Protein AF-X0X8V8-F1 (afdb_monomer_lite)

Structure (mmCIF, N/CA/C/O backbone):
data_AF-X0X8V8-F1
#
_entry.id   AF-X0X8V8-F1
#
loop_
_atom_site.group_PDB
_atom_site.id
_atom_site.type_symbol
_atom_site.label_atom_id
_atom_site.label_alt_id
_atom_site.label_comp_id
_atom_site.label_asym_id
_atom_site.label_entity_id
_atom_site.label_seq_id
_atom_site.pdbx_PDB_ins_code
_atom_site.Cartn_x
_atom_site.Cartn_y
_atom_site.Cartn_z
_atom_site.occupancy
_atom_site.B_iso_or_equiv
_atom_site.auth_seq_id
_atom_site.auth_comp_id
_atom_site.auth_asym_id
_atom_site.auth_atom_id
_atom_site.pdbx_PDB_model_num
ATOM 1 N N . MET A 1 1 ? -26.141 -17.276 2.149 1.00 43.38 1 MET A N 1
ATOM 2 C CA . MET A 1 1 ? -26.061 -16.577 0.847 1.00 43.38 1 MET A CA 1
ATOM 3 C C . MET A 1 1 ? -24.600 -16.622 0.446 1.00 43.38 1 MET A C 1
ATOM 5 O O . MET A 1 1 ? -23.785 -16.625 1.355 1.00 43.38 1 MET A O 1
ATOM 9 N N . ALA A 1 2 ? -24.262 -16.784 -0.835 1.00 47.56 2 ALA A N 1
ATOM 10 C CA . ALA A 1 2 ? -22.858 -16.672 -1.233 1.00 47.56 2 ALA A CA 1
ATOM 11 C C . ALA A 1 2 ? -22.412 -15.237 -0.932 1.00 47.56 2 ALA A C 1
ATOM 13 O O . ALA A 1 2 ? -23.118 -14.308 -1.334 1.00 47.56 2 ALA A O 1
ATOM 14 N N . SER A 1 3 ? -21.325 -15.078 -0.181 1.00 50.84 3 SER A N 1
ATOM 15 C CA . SER A 1 3 ? -20.707 -13.784 0.085 1.00 50.84 3 SER A CA 1
ATOM 16 C C . SER A 1 3 ? -20.403 -13.123 -1.258 1.00 50.84 3 SER A C 1
ATOM 18 O O . SER A 1 3 ? -19.707 -13.674 -2.112 1.00 50.84 3 SER A O 1
ATOM 20 N N . THR A 1 4 ? -21.016 -11.969 -1.518 1.00 63.41 4 THR A N 1
ATOM 21 C CA . THR A 1 4 ? -20.693 -11.177 -2.705 1.00 63.41 4 THR A CA 1
ATOM 22 C C . THR A 1 4 ? -19.608 -10.200 -2.316 1.00 63.41 4 THR A C 1
ATOM 24 O O . THR A 1 4 ? -19.893 -9.146 -1.746 1.00 63.41 4 THR A O 1
ATOM 27 N N . TYR A 1 5 ? -18.366 -10.560 -2.621 1.00 66.81 5 TYR A N 1
ATOM 28 C CA . TYR A 1 5 ? -17.246 -9.656 -2.444 1.00 66.81 5 TYR A CA 1
ATOM 29 C C . TYR A 1 5 ? -17.473 -8.348 -3.213 1.00 66.81 5 TYR A C 1
ATOM 31 O O . TYR A 1 5 ? -17.997 -8.366 -4.334 1.00 66.81 5 TYR A O 1
ATOM 39 N N . PRO A 1 6 ? -17.096 -7.193 -2.641 1.00 68.62 6 PRO A N 1
ATOM 40 C CA . PRO A 1 6 ? -17.321 -5.914 -3.290 1.00 68.62 6 PRO A CA 1
ATOM 41 C C . PRO A 1 6 ? -16.525 -5.829 -4.591 1.00 68.62 6 PRO A C 1
ATOM 43 O O . PRO A 1 6 ? -15.295 -5.768 -4.576 1.00 68.62 6 PRO A O 1
ATOM 46 N N . SER A 1 7 ? -17.244 -5.789 -5.714 1.00 74.12 7 SER A N 1
ATOM 47 C CA . SER A 1 7 ? -16.674 -5.655 -7.056 1.00 74.12 7 SER A CA 1
ATOM 48 C C . SER A 1 7 ? -15.752 -4.437 -7.162 1.00 74.12 7 SER A C 1
ATOM 50 O O . SER A 1 7 ? -15.992 -3.401 -6.543 1.00 74.12 7 SER A O 1
ATOM 52 N N . THR A 1 8 ? -14.708 -4.533 -7.984 1.00 76.56 8 THR A N 1
ATOM 53 C CA . THR A 1 8 ? -13.899 -3.369 -8.370 1.00 76.56 8 THR A CA 1
ATOM 54 C C . THR A 1 8 ? -14.668 -2.394 -9.258 1.00 76.56 8 THR A C 1
ATOM 56 O O . THR A 1 8 ? -14.294 -1.231 -9.309 1.00 76.56 8 THR A O 1
ATOM 59 N N . ALA A 1 9 ? -15.770 -2.805 -9.899 1.00 76.94 9 ALA A N 1
ATOM 60 C CA . ALA A 1 9 ? -16.512 -1.984 -10.861 1.00 76.94 9 ALA A CA 1
ATOM 61 C C . ALA A 1 9 ? -17.077 -0.676 -10.278 1.00 76.94 9 ALA A C 1
ATOM 63 O O . ALA A 1 9 ? -17.355 0.259 -11.025 1.00 76.94 9 ALA A O 1
ATOM 64 N N . SER A 1 10 ? -17.257 -0.599 -8.956 1.00 72.81 10 SER A N 1
ATOM 65 C CA . SER A 1 10 ? -17.699 0.620 -8.270 1.00 72.81 10 SER A CA 1
ATOM 66 C C . SER A 1 10 ? -16.558 1.563 -7.877 1.00 72.81 10 SER A C 1
ATOM 68 O O . SER A 1 10 ? -16.833 2.642 -7.354 1.00 72.81 10 SER A O 1
ATOM 70 N N . LEU A 1 11 ? -15.297 1.160 -8.055 1.00 77.69 11 LEU A N 1
ATOM 71 C CA . LEU A 1 11 ? -14.142 1.996 -7.740 1.00 77.69 11 LEU A CA 1
ATOM 72 C C . LEU A 1 11 ? -13.893 3.012 -8.868 1.00 77.69 11 LEU A C 1
ATOM 74 O O . LEU A 1 11 ? -14.055 2.669 -10.046 1.00 77.69 11 LEU A O 1
ATOM 78 N N . PRO A 1 12 ? -13.479 4.249 -8.533 1.00 67.50 12 PRO A N 1
ATOM 79 C CA . PRO A 1 12 ? -12.890 5.155 -9.511 1.00 67.50 12 PRO A CA 1
ATOM 80 C C . PRO A 1 12 ? -11.742 4.451 -10.236 1.00 67.50 12 PRO A C 1
ATOM 82 O O . PRO A 1 12 ? -10.984 3.723 -9.603 1.00 67.50 12 PRO A O 1
ATOM 85 N N . GLU A 1 13 ? -11.654 4.636 -11.554 1.00 79.06 13 GLU A N 1
ATOM 86 C CA . GLU A 1 13 ? -10.607 4.021 -12.382 1.00 79.06 13 GLU A CA 1
ATOM 87 C C . GLU A 1 13 ? -10.476 2.501 -12.192 1.00 79.06 13 GLU A C 1
ATOM 89 O O . GLU A 1 13 ? -9.384 1.948 -12.187 1.00 79.06 13 GLU A O 1
ATOM 94 N N . SER A 1 14 ? -11.603 1.795 -12.063 1.00 80.25 14 SER A N 1
ATOM 95 C CA . SER A 1 14 ? -11.628 0.336 -11.873 1.00 80.25 14 SER A CA 1
ATOM 96 C C . SER A 1 14 ? -10.815 -0.468 -12.900 1.00 80.25 14 SER A C 1
ATOM 98 O O . SER A 1 14 ? -10.361 -1.561 -12.577 1.00 80.25 14 SER A O 1
ATOM 100 N N . GLY A 1 15 ? -10.608 0.070 -14.109 1.00 84.00 15 GLY A N 1
ATOM 101 C CA . GLY A 1 15 ? -9.754 -0.525 -15.146 1.00 84.00 15 GLY A CA 1
ATOM 102 C C . GLY A 1 15 ? -8.245 -0.325 -14.947 1.00 84.00 15 GLY A C 1
ATOM 103 O O . GLY A 1 15 ? -7.473 -0.989 -15.627 1.00 84.00 15 GLY A O 1
ATOM 104 N N . SER A 1 16 ? -7.837 0.560 -14.036 1.00 87.69 16 SER A N 1
ATOM 105 C CA . SER A 1 16 ? -6.440 0.827 -13.664 1.00 87.69 16 SER A CA 1
ATOM 106 C C . SER A 1 16 ? -5.995 0.024 -12.435 1.00 87.69 16 SER A C 1
ATOM 108 O O . SER A 1 16 ? -4.839 0.109 -12.035 1.00 87.69 16 SER A O 1
ATOM 110 N N . VAL A 1 17 ? -6.898 -0.733 -11.797 1.00 91.69 17 VAL A N 1
ATOM 111 C CA . VAL A 1 17 ? -6.539 -1.590 -10.661 1.00 91.69 17 VAL A CA 1
ATOM 112 C C . VAL A 1 17 ? -5.721 -2.764 -11.184 1.00 91.69 17 VAL A C 1
ATOM 114 O O . VAL A 1 17 ? -6.242 -3.588 -11.927 1.00 91.69 17 VAL A O 1
ATOM 117 N N . THR A 1 18 ? -4.460 -2.846 -10.770 1.00 93.88 18 THR A N 1
ATOM 118 C CA . THR A 1 18 ? -3.557 -3.929 -11.179 1.00 93.88 18 THR A CA 1
ATOM 119 C C . THR A 1 18 ? -3.740 -5.193 -10.340 1.00 93.88 18 THR A C 1
ATOM 121 O O . THR A 1 18 ? -3.770 -6.296 -10.873 1.00 93.88 18 THR A O 1
ATOM 124 N N . SER A 1 19 ? -3.905 -5.054 -9.024 1.00 94.69 19 SER A N 1
ATOM 125 C CA . SER A 1 19 ? -4.073 -6.181 -8.099 1.00 94.69 19 SER A CA 1
ATOM 126 C C . SER A 1 19 ? -4.932 -5.777 -6.907 1.00 94.69 19 SER A C 1
ATOM 128 O O . SER A 1 19 ? -4.919 -4.616 -6.483 1.00 94.69 19 SER A O 1
ATOM 130 N N . ARG A 1 20 ? -5.710 -6.720 -6.367 1.00 93.38 20 ARG A N 1
ATOM 131 C CA . ARG A 1 20 ? -6.534 -6.496 -5.176 1.00 93.38 20 ARG A CA 1
ATOM 132 C C . ARG A 1 20 ? -6.719 -7.779 -4.378 1.00 93.38 20 ARG A C 1
ATOM 134 O O . ARG A 1 20 ? -7.405 -8.695 -4.816 1.00 93.38 20 ARG A O 1
ATOM 141 N N . TRP A 1 21 ? -6.232 -7.756 -3.145 1.00 94.12 21 TRP A N 1
ATOM 142 C CA . TRP A 1 21 ? -6.435 -8.820 -2.166 1.00 94.12 21 TRP A CA 1
ATOM 143 C C . TRP A 1 21 ? -7.493 -8.397 -1.157 1.00 94.12 21 TRP A C 1
ATOM 145 O O . TRP A 1 21 ? -7.425 -7.302 -0.596 1.00 94.12 21 TRP A O 1
ATOM 155 N N . LEU A 1 22 ? -8.494 -9.250 -0.950 1.00 91.69 22 LEU A N 1
ATOM 156 C CA . LEU A 1 22 ? -9.526 -9.015 0.064 1.00 91.69 22 LEU A CA 1
ATOM 157 C C . LEU A 1 22 ? -9.079 -9.467 1.454 1.00 91.69 22 LEU A C 1
ATOM 159 O O . LEU A 1 22 ? -9.593 -8.940 2.435 1.00 91.69 22 LEU A O 1
ATOM 163 N N . LEU A 1 23 ? -8.097 -10.377 1.508 1.00 93.81 23 LEU A N 1
ATOM 164 C CA . LEU A 1 23 ? -7.532 -10.947 2.733 1.00 93.81 23 LEU A CA 1
ATOM 165 C C . LEU A 1 23 ? -8.584 -11.667 3.594 1.00 93.81 23 LEU A C 1
ATOM 167 O O . LEU A 1 23 ? -8.522 -11.612 4.820 1.00 93.81 23 LEU A O 1
ATOM 171 N N . ASP A 1 24 ? -9.543 -12.329 2.943 1.00 91.12 24 ASP A N 1
ATOM 172 C CA . ASP A 1 24 ? -10.687 -12.977 3.598 1.00 91.12 24 ASP A CA 1
ATOM 173 C C . ASP A 1 24 ? -10.431 -14.474 3.884 1.00 91.12 24 ASP A C 1
ATOM 175 O O . ASP A 1 24 ? -11.180 -15.140 4.600 1.00 91.12 24 ASP A O 1
ATOM 179 N N . GLU A 1 25 ? -9.349 -15.030 3.339 1.00 92.12 25 GLU A N 1
ATOM 180 C CA . GLU A 1 25 ? -8.938 -16.408 3.573 1.00 92.12 25 GLU A CA 1
ATOM 181 C C . GLU A 1 25 ? -8.357 -16.592 4.982 1.00 92.12 25 GLU A C 1
ATOM 183 O O . GLU A 1 25 ? -7.567 -15.780 5.471 1.00 92.12 25 GLU A O 1
ATOM 188 N N . ALA A 1 26 ? -8.704 -17.718 5.616 1.00 92.56 26 ALA A N 1
ATOM 189 C CA . ALA A 1 26 ? -8.335 -18.005 7.004 1.00 92.56 26 ALA A CA 1
ATOM 190 C C . ALA A 1 26 ? -6.817 -18.139 7.249 1.00 92.56 26 ALA A C 1
ATOM 192 O O . ALA A 1 26 ? -6.345 -17.926 8.364 1.00 92.56 26 ALA A O 1
ATOM 193 N N . SER A 1 27 ? -6.070 -18.563 6.226 1.00 94.38 27 SER A N 1
ATOM 194 C CA . SER A 1 27 ? -4.617 -18.791 6.234 1.00 94.38 27 SER A CA 1
ATOM 195 C C . SER A 1 27 ? -4.146 -19.169 4.823 1.00 94.38 27 SER A C 1
ATOM 197 O O . SER A 1 27 ? -4.968 -19.587 4.004 1.00 94.38 27 SER A O 1
ATOM 199 N N . GLY A 1 28 ? -2.839 -19.172 4.567 1.00 94.75 28 GLY A N 1
ATOM 200 C CA . GLY A 1 28 ? -2.234 -19.685 3.341 1.00 94.75 28 GLY A CA 1
ATOM 201 C C . GLY A 1 28 ? -2.176 -18.662 2.207 1.00 94.75 28 GLY A C 1
ATOM 202 O O . GLY A 1 28 ? -1.773 -17.517 2.373 1.00 94.75 28 GLY A O 1
ATOM 203 N N . GLN A 1 29 ? -2.540 -19.074 0.996 1.00 95.69 29 GLN A N 1
ATOM 204 C CA . GLN A 1 29 ? -2.571 -18.141 -0.129 1.00 95.69 29 GLN A CA 1
ATOM 205 C C . GLN A 1 29 ? -3.699 -17.112 0.059 1.00 95.69 29 GLN A C 1
ATOM 207 O O . GLN A 1 29 ? -4.806 -17.496 0.431 1.00 95.69 29 GLN A O 1
ATOM 212 N N . ARG A 1 30 ? -3.436 -15.826 -0.214 1.00 96.06 30 ARG A N 1
ATOM 213 C CA . ARG A 1 30 ? -4.478 -14.789 -0.327 1.00 96.06 30 ARG A CA 1
ATOM 214 C C . ARG A 1 30 ? -4.724 -14.466 -1.788 1.00 96.06 30 ARG A C 1
ATOM 216 O O . ARG A 1 30 ? -3.780 -14.117 -2.508 1.00 96.06 30 ARG A O 1
ATOM 223 N N . ASP A 1 31 ? -5.971 -14.589 -2.228 1.00 94.31 31 ASP A N 1
ATOM 224 C CA . ASP A 1 31 ? -6.274 -14.487 -3.642 1.00 94.31 31 ASP A CA 1
ATOM 225 C C . ASP A 1 31 ? -6.316 -13.039 -4.124 1.00 94.31 31 ASP A C 1
ATOM 227 O O . ASP A 1 31 ? -6.895 -12.150 -3.493 1.00 94.31 31 ASP A O 1
ATOM 231 N N . ASP A 1 32 ? -5.681 -12.805 -5.274 1.00 94.94 32 ASP A N 1
ATOM 232 C CA . ASP A 1 32 ? -5.912 -11.594 -6.043 1.00 94.94 32 ASP A CA 1
ATOM 233 C C . ASP A 1 32 ? -7.201 -11.775 -6.851 1.00 94.94 32 ASP A C 1
ATOM 235 O O . ASP A 1 32 ? -7.321 -12.698 -7.656 1.00 94.94 32 ASP A O 1
ATOM 239 N N . ILE A 1 33 ? -8.176 -10.895 -6.635 1.00 91.62 33 ILE A N 1
ATOM 240 C CA . ILE A 1 33 ? -9.469 -10.943 -7.327 1.00 91.62 33 ILE A CA 1
ATOM 241 C C . ILE A 1 33 ? -9.474 -10.177 -8.660 1.00 91.62 33 ILE A C 1
ATOM 243 O O . ILE A 1 33 ? -10.522 -10.075 -9.303 1.00 91.62 33 ILE A O 1
ATOM 247 N N . VAL A 1 34 ? -8.338 -9.597 -9.055 1.00 91.69 34 VAL A N 1
ATOM 248 C CA . VAL A 1 34 ? -8.166 -8.813 -10.288 1.00 91.69 34 VAL A CA 1
ATOM 249 C C . VAL A 1 34 ? -7.192 -9.479 -11.255 1.00 91.69 34 VAL A C 1
ATOM 251 O O . VAL A 1 34 ? -7.502 -9.574 -12.443 1.00 91.69 34 VAL A O 1
ATOM 254 N N . SER A 1 35 ? -6.046 -9.948 -10.758 1.00 93.31 35 SER A N 1
ATOM 255 C CA . SER A 1 35 ? -4.985 -10.560 -11.570 1.00 93.31 35 SER A CA 1
ATOM 256 C C . SER A 1 35 ? -4.638 -11.981 -11.092 1.00 93.31 35 SER A C 1
ATOM 258 O O . SER A 1 35 ? -5.483 -12.681 -10.540 1.00 93.31 35 SER A O 1
ATOM 260 N N . THR A 1 36 ? -3.402 -12.432 -11.331 1.00 95.62 36 THR A N 1
ATOM 261 C CA . THR A 1 36 ? -2.846 -13.696 -10.818 1.00 95.62 36 THR A CA 1
ATOM 262 C C . THR A 1 36 ? -1.773 -13.493 -9.745 1.00 95.62 36 THR A C 1
ATOM 264 O O . THR A 1 36 ? -1.072 -14.441 -9.389 1.00 95.62 36 THR A O 1
ATOM 267 N N . ASN A 1 37 ? -1.621 -12.273 -9.227 1.00 96.75 37 ASN A N 1
ATOM 268 C CA . ASN A 1 37 ? -0.626 -11.903 -8.220 1.00 96.75 37 ASN A CA 1
ATOM 269 C C . ASN A 1 37 ? -1.020 -12.387 -6.812 1.00 96.75 37 ASN A C 1
ATOM 271 O O . ASN A 1 37 ? -1.034 -11.616 -5.860 1.00 96.75 37 ASN A O 1
ATOM 275 N N . HIS A 1 38 ? -1.373 -13.664 -6.650 1.00 97.12 38 HIS A N 1
ATOM 276 C CA . HIS A 1 38 ? -1.734 -14.225 -5.345 1.00 97.12 38 HIS A CA 1
ATOM 277 C C . HIS A 1 38 ? -0.594 -14.048 -4.329 1.00 97.12 38 HIS A C 1
ATOM 279 O O . HIS A 1 38 ? 0.580 -14.255 -4.652 1.00 97.12 38 HIS A O 1
ATOM 285 N N . LEU A 1 39 ? -0.939 -13.696 -3.088 1.00 97.62 39 LEU A N 1
ATOM 286 C CA . LEU A 1 39 ? 0.041 -13.589 -2.010 1.00 97.62 39 LEU A CA 1
ATOM 287 C C . LEU A 1 39 ? 0.250 -14.954 -1.359 1.00 97.62 39 LEU A C 1
ATOM 289 O O . LEU A 1 39 ? -0.708 -15.659 -1.056 1.00 97.62 39 LEU A O 1
ATOM 293 N N . SER A 1 40 ? 1.502 -15.298 -1.092 1.00 95.81 40 SER A N 1
ATOM 294 C CA . SER A 1 40 ? 1.905 -16.434 -0.264 1.00 95.81 40 SER A CA 1
ATOM 295 C C . SER A 1 40 ? 2.298 -15.978 1.140 1.00 95.81 40 SER A C 1
ATOM 297 O O . SER A 1 40 ? 2.928 -14.925 1.285 1.00 95.81 40 SER A O 1
ATOM 299 N N . ASP A 1 41 ? 1.993 -16.802 2.141 1.00 93.62 41 ASP A N 1
ATOM 300 C CA . ASP A 1 41 ? 2.435 -16.600 3.521 1.00 93.62 41 ASP A CA 1
ATOM 301 C C . ASP A 1 41 ? 3.958 -16.755 3.663 1.00 93.62 41 ASP A C 1
ATOM 303 O O . ASP A 1 41 ? 4.567 -17.721 3.189 1.00 93.62 41 ASP A O 1
ATOM 307 N N . GLY A 1 42 ? 4.563 -15.806 4.369 1.00 84.00 42 GLY A N 1
ATOM 308 C CA . GLY A 1 42 ? 5.791 -15.997 5.123 1.00 84.00 42 GLY A CA 1
ATOM 309 C C . GLY A 1 42 ? 5.429 -16.296 6.574 1.00 84.00 42 GLY A C 1
ATOM 310 O O . GLY A 1 42 ? 4.851 -15.442 7.241 1.00 84.00 42 GLY A O 1
ATOM 311 N N . GLU A 1 43 ? 5.771 -17.494 7.048 1.00 85.69 43 GLU A N 1
ATOM 312 C CA . GLU A 1 43 ? 5.397 -18.035 8.366 1.00 85.69 43 GLU A CA 1
ATOM 313 C C . GLU A 1 43 ? 3.909 -18.444 8.481 1.00 85.69 43 GLU A C 1
ATOM 315 O O . GLU A 1 43 ? 3.461 -19.290 7.703 1.00 85.69 43 GLU A O 1
ATOM 320 N N . THR A 1 44 ? 3.156 -17.925 9.465 1.00 90.00 44 THR A N 1
ATOM 321 C CA . THR A 1 44 ? 1.793 -18.375 9.829 1.00 90.00 44 THR A CA 1
ATOM 322 C C . THR A 1 44 ? 0.772 -17.237 9.912 1.00 90.00 44 THR A C 1
ATOM 324 O O . THR A 1 44 ? 0.096 -17.087 10.925 1.00 90.00 44 THR A O 1
ATOM 327 N N . VAL A 1 45 ? 0.612 -16.456 8.840 1.00 95.50 45 VAL A N 1
ATOM 328 C CA . VAL A 1 45 ? -0.409 -15.391 8.787 1.00 95.50 45 VAL A CA 1
ATOM 329 C C . VAL A 1 45 ? -1.808 -16.016 8.856 1.00 95.50 45 VAL A C 1
ATOM 331 O O . VAL A 1 45 ? -2.302 -16.607 7.888 1.00 95.50 45 VAL A O 1
ATOM 334 N N . MET A 1 46 ? -2.473 -15.869 9.998 1.00 95.00 46 MET A N 1
ATOM 335 C CA . MET A 1 46 ? -3.856 -16.310 10.196 1.00 95.00 46 MET A CA 1
ATOM 336 C C . MET A 1 46 ? -4.842 -15.194 9.824 1.00 95.00 46 MET A C 1
ATOM 338 O O . MET A 1 46 ? -4.454 -14.110 9.389 1.00 95.00 46 MET A O 1
ATOM 342 N N . SER A 1 47 ? -6.137 -15.455 9.963 1.00 94.31 47 SER A N 1
ATOM 343 C CA . SER A 1 47 ? -7.175 -14.428 9.914 1.00 94.31 47 SER A CA 1
ATOM 344 C C . SER A 1 47 ? -7.664 -14.041 11.306 1.00 94.31 47 SER A C 1
ATOM 346 O O . SER A 1 47 ? -7.767 -14.900 12.183 1.00 94.31 47 SER A O 1
ATOM 348 N N . ASP A 1 48 ? -8.106 -12.798 11.453 1.00 94.31 48 ASP A N 1
ATOM 349 C CA . ASP A 1 48 ? -9.010 -12.364 12.523 1.00 94.31 48 ASP A CA 1
ATOM 350 C C . ASP A 1 48 ? -10.204 -11.606 11.914 1.00 94.31 48 ASP A C 1
ATOM 352 O O . ASP A 1 48 ? -10.305 -11.461 10.696 1.00 94.31 48 ASP A O 1
ATOM 356 N N . THR A 1 49 ? -11.124 -11.141 12.754 1.00 91.38 49 THR A N 1
ATOM 357 C CA . THR A 1 49 ? -12.353 -10.445 12.379 1.00 91.38 49 THR A CA 1
ATOM 358 C C . THR A 1 49 ? -12.050 -9.233 11.498 1.00 91.38 49 THR A C 1
ATOM 360 O O . THR A 1 49 ? -11.391 -8.277 11.917 1.00 91.38 49 THR A O 1
ATOM 363 N N . GLY A 1 50 ? -12.583 -9.260 10.279 1.00 90.19 50 GLY A N 1
ATOM 364 C CA . GLY A 1 50 ? -12.415 -8.200 9.296 1.00 90.19 50 GLY A CA 1
ATOM 365 C C . GLY A 1 50 ? -13.274 -6.957 9.548 1.00 90.19 50 GLY A C 1
ATOM 366 O O . GLY A 1 50 ? -13.895 -6.751 10.598 1.00 90.19 50 GLY A O 1
ATOM 367 N N . LEU A 1 51 ? -13.312 -6.080 8.544 1.00 87.06 51 LEU A N 1
ATOM 368 C CA . LEU A 1 51 ? -14.173 -4.900 8.547 1.00 87.06 51 LEU A CA 1
ATOM 369 C C . LEU A 1 51 ? -15.637 -5.297 8.304 1.00 87.06 51 LEU A C 1
ATOM 371 O O . LEU A 1 51 ? -16.095 -5.391 7.166 1.00 87.06 51 LEU A O 1
ATOM 375 N N . VAL A 1 52 ? -16.422 -5.409 9.372 1.00 77.31 52 VAL A N 1
ATOM 376 C CA . VAL A 1 52 ? -17.863 -5.667 9.255 1.00 77.31 52 VAL A CA 1
ATOM 377 C C . VAL A 1 52 ? -18.587 -4.427 8.714 1.00 77.31 52 VAL A C 1
ATOM 379 O O . VAL A 1 52 ? -18.789 -3.439 9.427 1.00 77.31 52 VAL A O 1
ATOM 382 N N . LYS A 1 53 ? -19.028 -4.469 7.451 1.00 67.31 53 LYS A N 1
ATOM 383 C CA . LYS A 1 53 ? -19.835 -3.408 6.827 1.00 67.31 53 LYS A CA 1
ATOM 384 C C . LYS A 1 53 ? -21.107 -4.001 6.234 1.00 67.31 53 LYS A C 1
ATOM 386 O O . LYS A 1 53 ? -21.059 -4.942 5.456 1.00 67.31 53 LYS A O 1
ATOM 391 N N . ALA A 1 54 ? -22.262 -3.430 6.576 1.00 59.88 54 ALA A N 1
ATOM 392 C CA . ALA A 1 54 ? -23.553 -3.932 6.105 1.00 59.88 54 ALA A CA 1
ATOM 393 C C . ALA A 1 54 ? -23.581 -4.077 4.567 1.00 59.88 54 ALA A C 1
ATOM 395 O O . ALA A 1 54 ? -23.499 -3.079 3.851 1.00 59.88 54 ALA A O 1
ATOM 396 N N . GLY A 1 55 ? -23.707 -5.317 4.078 1.00 58.56 55 GLY A N 1
ATOM 397 C CA . GLY A 1 55 ? -23.773 -5.642 2.649 1.00 58.56 55 GLY A CA 1
ATOM 398 C C . GLY A 1 55 ? -22.436 -5.957 1.964 1.00 58.56 55 GLY A C 1
ATOM 399 O O . GLY A 1 55 ? -22.438 -6.142 0.749 1.00 58.56 55 GLY A O 1
ATOM 400 N N . ALA A 1 56 ? -21.325 -6.024 2.701 1.00 56.72 56 ALA A N 1
ATOM 401 C CA . ALA A 1 56 ? -20.055 -6.565 2.226 1.00 56.72 56 ALA A CA 1
ATOM 402 C C . ALA A 1 56 ? -19.493 -7.515 3.291 1.00 56.72 56 ALA A C 1
ATOM 404 O O . ALA A 1 56 ? -19.184 -7.076 4.399 1.00 56.72 56 ALA A O 1
ATOM 405 N N . ASP A 1 57 ? -19.374 -8.797 2.952 1.00 56.91 57 ASP A N 1
ATOM 406 C CA . ASP A 1 57 ? -18.771 -9.796 3.836 1.00 56.91 57 ASP A CA 1
ATOM 407 C C . ASP A 1 57 ? -17.244 -9.674 3.693 1.00 56.91 57 ASP A C 1
ATOM 409 O O . ASP A 1 57 ? -16.644 -10.235 2.777 1.00 56.91 57 ASP A O 1
ATOM 413 N N . PHE A 1 58 ? -16.640 -8.833 4.535 1.00 68.06 58 PHE A N 1
ATOM 414 C CA . PHE A 1 58 ? -15.234 -8.960 4.924 1.00 68.06 58 PHE A CA 1
ATOM 415 C C . PHE A 1 58 ? -15.239 -9.615 6.304 1.00 68.06 58 PHE A C 1
ATOM 417 O O . PHE A 1 58 ? -15.050 -8.943 7.323 1.00 68.06 58 PHE A O 1
ATOM 424 N N . ASP A 1 59 ? -15.596 -10.897 6.345 1.00 77.00 59 ASP A N 1
ATOM 425 C CA . ASP A 1 59 ? -15.702 -11.624 7.611 1.00 77.00 59 ASP A CA 1
ATOM 426 C C . ASP A 1 59 ? -14.324 -11.709 8.275 1.00 77.00 59 ASP A C 1
ATOM 428 O O . ASP A 1 59 ? -14.213 -11.622 9.501 1.00 77.00 59 ASP A O 1
ATOM 432 N N . ASN A 1 60 ? -13.275 -11.759 7.451 1.00 90.75 60 ASN A N 1
ATOM 433 C CA . ASN A 1 60 ? -11.896 -11.862 7.877 1.00 90.75 60 ASN A CA 1
ATOM 434 C C . ASN A 1 60 ? -11.025 -10.6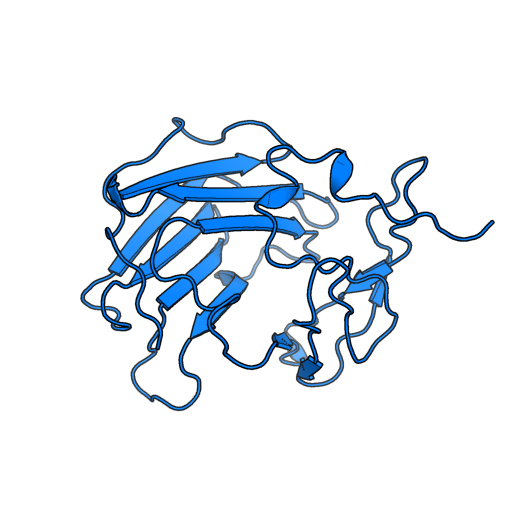95 7.381 1.00 90.75 60 ASN A C 1
ATOM 436 O O . ASN A 1 60 ? -11.342 -9.978 6.429 1.00 90.75 60 ASN A O 1
ATOM 440 N N . ALA A 1 61 ? -9.892 -10.530 8.051 1.00 94.12 61 ALA A N 1
ATOM 441 C CA . ALA A 1 61 ? -8.716 -9.822 7.577 1.00 94.12 61 ALA A CA 1
ATOM 442 C C . ALA A 1 61 ? -7.471 -10.641 7.931 1.00 94.12 61 ALA A C 1
ATOM 444 O O . ALA A 1 61 ? -7.472 -11.374 8.921 1.00 94.12 61 ALA A O 1
ATOM 445 N N . ALA A 1 62 ? -6.393 -10.491 7.159 1.00 95.88 62 ALA A N 1
ATOM 446 C CA . ALA A 1 62 ? -5.106 -11.067 7.531 1.00 95.88 62 ALA A CA 1
ATOM 447 C C . ALA A 1 62 ? -4.614 -10.452 8.853 1.00 95.88 62 ALA A C 1
ATOM 449 O O . ALA A 1 62 ? -4.539 -9.228 8.991 1.00 95.88 62 ALA A O 1
ATOM 450 N N . TYR A 1 63 ? -4.298 -11.320 9.807 1.00 95.38 63 TYR A N 1
ATOM 451 C CA . TYR A 1 63 ? -3.763 -10.980 11.114 1.00 95.38 63 TYR A CA 1
ATOM 452 C C . TYR A 1 63 ? -2.250 -11.176 11.103 1.00 95.38 63 TYR A C 1
ATOM 454 O O . TYR A 1 63 ? -1.772 -12.216 10.653 1.00 95.38 63 TYR A O 1
ATOM 462 N N . PHE A 1 64 ? -1.523 -10.174 11.590 1.00 94.44 64 PHE A N 1
ATOM 463 C CA . PHE A 1 64 ? -0.065 -10.167 11.616 1.00 94.44 64 PHE A CA 1
ATOM 464 C C . PHE A 1 64 ? 0.417 -9.971 13.048 1.00 94.44 64 PHE A C 1
ATOM 466 O O . PHE A 1 64 ? 0.197 -8.907 13.634 1.00 94.44 64 PHE A O 1
ATOM 473 N N . ASP A 1 65 ? 1.118 -10.968 13.577 1.00 90.62 65 ASP A N 1
ATOM 474 C CA . ASP A 1 65 ? 1.812 -10.879 14.855 1.00 90.62 65 ASP A CA 1
ATOM 475 C C . ASP A 1 65 ? 3.280 -10.484 14.638 1.00 90.62 65 ASP A C 1
ATOM 477 O O . ASP A 1 65 ? 4.060 -11.174 13.970 1.00 90.62 65 ASP A O 1
ATOM 481 N N . TRP A 1 66 ? 3.668 -9.356 15.235 1.00 87.88 66 TRP A N 1
ATOM 482 C CA . TRP A 1 66 ? 5.041 -8.859 15.196 1.00 87.88 66 TRP A CA 1
ATOM 483 C C . TRP A 1 66 ? 6.039 -9.881 15.750 1.00 87.88 66 TRP A C 1
ATOM 485 O O . TRP A 1 66 ? 7.125 -10.041 15.188 1.00 87.88 66 TRP A O 1
ATOM 495 N N . ASP A 1 67 ? 5.679 -10.584 16.826 1.00 88.62 67 ASP A N 1
ATOM 496 C CA . ASP A 1 67 ? 6.586 -11.512 17.505 1.00 88.62 67 ASP A CA 1
ATOM 497 C C . ASP A 1 67 ? 6.854 -12.778 16.669 1.00 88.62 67 ASP A C 1
ATOM 499 O O . ASP A 1 67 ? 7.875 -13.443 16.869 1.00 88.62 67 ASP A O 1
ATOM 503 N N . ASN A 1 68 ? 5.999 -13.064 15.680 1.00 89.88 68 ASN A N 1
ATOM 504 C CA . ASN A 1 68 ? 6.144 -14.197 14.764 1.00 89.88 68 ASN A CA 1
ATOM 505 C C . ASN A 1 68 ? 6.850 -13.836 13.447 1.00 89.88 68 ASN A C 1
ATOM 507 O O . ASN A 1 68 ? 7.158 -14.731 12.663 1.00 89.88 68 ASN A O 1
ATOM 511 N N . GLY A 1 69 ? 7.132 -12.551 13.191 1.00 89.56 69 GLY A N 1
ATOM 512 C CA . GLY A 1 69 ? 7.803 -12.112 11.960 1.00 89.56 69 GLY A CA 1
ATOM 513 C C . GLY A 1 69 ? 6.991 -12.380 10.688 1.00 89.56 69 GLY A C 1
ATOM 514 O O . GLY A 1 69 ? 7.564 -12.658 9.637 1.00 89.56 69 GLY A O 1
ATOM 515 N N . GLU A 1 70 ? 5.666 -12.323 10.798 1.00 94.69 70 GLU A N 1
ATOM 516 C CA . GLU A 1 70 ? 4.714 -12.687 9.749 1.00 94.69 70 GLU A CA 1
ATOM 517 C C . GLU A 1 70 ? 4.654 -11.661 8.607 1.00 94.69 70 GLU A C 1
ATOM 519 O O . GLU A 1 70 ? 4.704 -10.447 8.819 1.00 94.69 70 GLU A O 1
ATOM 524 N N . TYR A 1 71 ? 4.508 -12.148 7.373 1.00 95.00 71 TYR A N 1
ATOM 525 C CA . TYR A 1 71 ? 4.309 -11.301 6.196 1.00 95.00 71 TYR A CA 1
ATOM 526 C C . TYR A 1 71 ? 3.572 -12.044 5.082 1.00 95.00 71 TYR A C 1
ATOM 528 O O . TYR A 1 71 ? 3.599 -13.268 4.988 1.00 95.00 71 TYR A O 1
ATOM 536 N N . LEU A 1 72 ? 2.958 -11.281 4.183 1.00 97.00 72 LEU A N 1
ATOM 537 C CA . LEU A 1 72 ? 2.467 -11.769 2.899 1.00 97.00 72 LEU A CA 1
ATOM 538 C C . LEU A 1 72 ? 3.382 -11.253 1.792 1.00 97.00 72 LEU A C 1
ATOM 540 O O . LEU A 1 72 ? 3.813 -10.100 1.832 1.00 97.00 72 LEU A O 1
ATOM 544 N N . ARG A 1 73 ? 3.671 -12.086 0.790 1.00 95.75 73 ARG A N 1
ATOM 545 C CA . ARG A 1 73 ? 4.466 -11.676 -0.377 1.00 95.75 73 ARG A CA 1
ATOM 546 C C . ARG A 1 73 ? 3.934 -12.250 -1.677 1.00 95.75 73 ARG A C 1
ATOM 548 O O . ARG A 1 73 ? 3.385 -13.347 -1.696 1.00 95.75 73 ARG A O 1
ATOM 555 N N . VAL A 1 74 ? 4.208 -11.553 -2.768 1.00 95.31 74 VAL A N 1
ATOM 556 C CA . VAL A 1 74 ? 4.052 -12.039 -4.142 1.00 95.31 74 VAL A CA 1
ATOM 557 C C . VAL A 1 74 ? 5.434 -12.113 -4.794 1.00 95.31 74 VAL A C 1
ATOM 559 O O . VAL A 1 74 ? 6.349 -11.396 -4.390 1.00 95.31 74 VAL A O 1
ATOM 562 N N . ALA A 1 75 ? 5.610 -13.017 -5.757 1.00 93.12 75 ALA A N 1
ATOM 563 C CA . ALA A 1 75 ? 6.832 -13.059 -6.551 1.00 93.12 75 ALA A CA 1
ATOM 564 C C . ALA A 1 75 ? 6.942 -11.808 -7.436 1.00 93.12 75 ALA A C 1
ATOM 566 O O . ALA A 1 75 ? 5.952 -11.386 -8.038 1.00 93.12 75 ALA A O 1
ATOM 567 N N . ASP A 1 76 ? 8.154 -11.265 -7.526 1.00 92.38 76 ASP A N 1
ATOM 568 C CA . ASP A 1 76 ? 8.452 -10.087 -8.336 1.00 92.38 76 ASP A CA 1
ATOM 569 C C . ASP A 1 76 ? 8.018 -10.269 -9.799 1.00 92.38 76 ASP A C 1
ATOM 571 O O . ASP A 1 76 ? 8.276 -11.310 -10.415 1.00 92.38 76 ASP A O 1
ATOM 575 N N . ASN A 1 77 ? 7.321 -9.264 -10.334 1.00 93.56 77 ASN A N 1
ATOM 576 C CA . ASN A 1 77 ? 6.924 -9.190 -11.732 1.00 93.56 77 ASN A CA 1
ATOM 577 C C . ASN A 1 77 ? 6.500 -7.763 -12.115 1.00 93.56 77 ASN A C 1
ATOM 579 O O . ASN A 1 77 ? 6.136 -6.959 -11.266 1.00 93.56 77 ASN A O 1
ATOM 583 N N . ALA A 1 78 ? 6.460 -7.474 -13.417 1.00 92.31 78 ALA A N 1
ATOM 584 C CA . ALA A 1 78 ? 6.226 -6.125 -13.936 1.00 92.31 78 ALA A CA 1
ATOM 585 C C . ALA A 1 78 ? 4.915 -5.444 -13.478 1.00 92.31 78 ALA A C 1
ATOM 587 O O . ALA A 1 78 ? 4.819 -4.224 -13.566 1.00 92.31 78 ALA A O 1
ATOM 588 N N . GLU A 1 79 ? 3.904 -6.190 -13.022 1.00 92.38 79 GLU A N 1
ATOM 589 C CA . GLU A 1 79 ? 2.637 -5.620 -12.545 1.00 92.38 79 GLU A CA 1
ATOM 590 C C . GLU A 1 79 ? 2.718 -5.104 -11.097 1.00 92.38 79 GLU A C 1
ATOM 592 O O . GLU A 1 79 ? 2.043 -4.137 -10.748 1.00 92.38 79 GLU A O 1
ATOM 597 N N . VAL A 1 80 ? 3.554 -5.721 -10.257 1.00 92.75 80 VAL A N 1
ATOM 598 C CA . VAL A 1 80 ? 3.719 -5.386 -8.824 1.00 92.75 80 VAL A CA 1
ATOM 599 C C . VAL A 1 80 ? 5.041 -4.677 -8.525 1.00 92.75 80 VAL A C 1
ATOM 601 O O . VAL A 1 80 ? 5.390 -4.463 -7.360 1.00 92.75 80 VAL A O 1
ATOM 604 N N . SER A 1 81 ? 5.737 -4.261 -9.581 1.00 92.12 81 SER A N 1
ATOM 605 C CA . SER A 1 81 ? 7.027 -3.573 -9.513 1.00 92.12 81 SER A CA 1
ATOM 606 C C . SER A 1 81 ? 6.936 -2.247 -10.278 1.00 92.12 81 SER A C 1
ATOM 608 O O . SER A 1 81 ? 7.477 -2.093 -11.375 1.00 92.12 81 SER A O 1
ATOM 610 N N . PRO A 1 82 ? 6.136 -1.295 -9.755 1.00 91.56 82 PRO A N 1
ATOM 611 C CA . PRO A 1 82 ? 5.885 -0.029 -10.424 1.00 91.56 82 PRO A CA 1
ATOM 612 C C . PRO A 1 82 ? 7.142 0.843 -10.419 1.00 91.56 82 PRO A C 1
ATOM 614 O O . PRO A 1 82 ? 7.739 1.073 -9.373 1.00 91.56 82 PRO A O 1
ATOM 617 N N . THR A 1 83 ? 7.500 1.386 -11.585 1.00 93.62 83 THR A N 1
ATOM 618 C CA . THR A 1 83 ? 8.632 2.321 -11.752 1.00 93.62 83 THR A CA 1
ATOM 619 C C . THR A 1 83 ? 8.195 3.781 -11.939 1.00 93.62 83 THR A C 1
ATOM 621 O O . THR A 1 83 ? 9.030 4.655 -12.173 1.00 93.62 83 THR A O 1
ATOM 624 N N . GLY A 1 84 ? 6.886 4.046 -11.911 1.00 93.31 84 GLY A N 1
ATOM 625 C CA . GLY A 1 84 ? 6.275 5.346 -12.196 1.00 93.31 84 GLY A CA 1
ATOM 626 C C . GLY A 1 84 ? 5.079 5.618 -11.287 1.00 93.31 84 GLY A C 1
ATOM 627 O O . GLY A 1 84 ? 5.110 5.257 -10.111 1.00 93.31 84 GLY A O 1
ATOM 628 N N . ASP A 1 85 ? 4.038 6.250 -11.833 1.00 95.06 85 ASP A N 1
ATOM 629 C CA . ASP A 1 85 ? 2.835 6.603 -11.076 1.00 95.06 85 ASP A CA 1
ATOM 630 C C . ASP A 1 85 ? 2.250 5.382 -10.359 1.00 95.06 85 ASP A C 1
ATOM 632 O O . ASP A 1 85 ? 2.121 4.294 -10.927 1.00 95.06 85 ASP A O 1
ATOM 636 N N . MET A 1 86 ? 1.888 5.569 -9.094 1.00 94.56 86 MET A N 1
ATOM 637 C CA . MET A 1 86 ? 1.449 4.481 -8.232 1.00 94.56 86 MET A CA 1
ATOM 638 C C . MET A 1 86 ? 0.348 4.953 -7.292 1.00 94.56 86 MET A C 1
ATOM 640 O O . MET A 1 86 ? 0.423 6.023 -6.694 1.00 94.56 86 MET A O 1
ATOM 644 N N . THR A 1 87 ? -0.661 4.106 -7.099 1.00 95.50 87 THR A N 1
ATOM 645 C CA . THR A 1 87 ? -1.623 4.256 -6.006 1.00 95.50 87 THR A CA 1
ATOM 646 C C . THR A 1 87 ? -1.621 3.004 -5.142 1.00 95.50 87 THR A C 1
ATOM 648 O O . THR A 1 87 ? -1.835 1.901 -5.637 1.00 95.50 87 THR A O 1
ATOM 651 N N . LEU A 1 88 ? -1.424 3.181 -3.838 1.00 96.44 88 LEU A N 1
ATOM 652 C CA . LEU A 1 88 ? -1.519 2.123 -2.834 1.00 96.44 88 LEU A CA 1
ATOM 653 C C . LEU A 1 88 ? -2.730 2.398 -1.947 1.00 96.44 88 LEU A C 1
ATOM 655 O O . LEU A 1 88 ? -2.902 3.515 -1.465 1.00 96.44 88 LEU A O 1
ATOM 659 N N . SER A 1 89 ? -3.571 1.390 -1.720 1.00 95.31 89 SER A N 1
ATOM 660 C CA . SER A 1 89 ? -4.788 1.505 -0.910 1.00 95.31 89 SER A CA 1
ATOM 661 C C . SER A 1 89 ? -4.917 0.306 0.017 1.00 95.31 89 SER A C 1
ATOM 663 O O . SER A 1 89 ? -4.887 -0.831 -0.445 1.00 95.31 89 SER A O 1
ATOM 665 N N . ILE A 1 90 ? -5.155 0.556 1.303 1.00 96.06 90 ILE A N 1
ATOM 666 C CA . ILE A 1 90 ? -5.302 -0.490 2.316 1.00 96.06 90 ILE A CA 1
ATOM 667 C C . ILE A 1 90 ? -6.372 -0.127 3.350 1.00 96.06 90 ILE A C 1
ATOM 669 O O . ILE A 1 90 ? -6.543 1.038 3.710 1.00 96.06 90 ILE A O 1
ATOM 673 N N . TRP A 1 91 ? -7.100 -1.134 3.833 1.00 95.62 91 TRP A N 1
ATOM 674 C CA . TRP A 1 91 ? -7.814 -1.050 5.105 1.00 95.62 91 TRP A CA 1
ATOM 675 C C . TRP A 1 91 ? -6.929 -1.652 6.189 1.00 95.62 91 TRP A C 1
ATOM 677 O O . TRP A 1 91 ? -6.491 -2.788 6.044 1.00 95.62 91 TRP A O 1
ATOM 687 N N . ALA A 1 92 ? -6.666 -0.903 7.256 1.00 96.00 92 ALA A N 1
ATOM 688 C CA . ALA A 1 92 ? -5.806 -1.351 8.346 1.00 96.00 92 ALA A CA 1
ATOM 689 C C . ALA A 1 92 ? -6.453 -1.090 9.708 1.00 96.00 92 ALA A C 1
ATOM 691 O O . ALA A 1 92 ? -7.115 -0.068 9.910 1.00 96.00 92 ALA A O 1
ATOM 692 N N . ASN A 1 93 ? -6.221 -2.010 10.639 1.00 95.50 93 ASN A N 1
ATOM 693 C CA . ASN A 1 93 ? -6.541 -1.890 12.052 1.00 95.50 93 ASN A CA 1
ATOM 694 C C . ASN A 1 93 ? -5.315 -2.349 12.839 1.00 95.50 93 ASN A C 1
ATOM 696 O O . ASN A 1 93 ? -4.737 -3.386 12.527 1.00 95.50 93 ASN A O 1
ATOM 700 N N . LEU A 1 94 ? -4.889 -1.545 13.809 1.00 94.00 94 LEU A N 1
ATOM 701 C CA . LEU A 1 94 ? -3.725 -1.855 14.630 1.00 94.00 94 LEU A CA 1
ATOM 702 C C . LEU A 1 94 ? -4.178 -2.370 15.994 1.00 94.00 94 LEU A C 1
ATOM 704 O O . LEU A 1 94 ? -5.078 -1.795 16.598 1.00 94.00 94 LEU A O 1
ATOM 708 N N . GLU A 1 95 ? -3.505 -3.377 16.541 1.00 92.50 95 GLU A N 1
ATOM 709 C CA . GLU A 1 95 ? -3.692 -3.764 17.950 1.00 92.50 95 GLU A CA 1
ATOM 710 C C . GLU A 1 95 ? -2.866 -2.895 18.904 1.00 92.50 95 GLU A C 1
ATOM 712 O O . GLU A 1 95 ? -3.227 -2.683 20.062 1.00 92.50 95 GLU A O 1
ATOM 717 N N . SER A 1 96 ? -1.765 -2.343 18.395 1.00 89.94 96 SER A N 1
ATOM 718 C CA . SER A 1 96 ? -0.881 -1.431 19.105 1.00 89.94 96 SER A CA 1
ATOM 719 C C . SER A 1 96 ? -0.291 -0.411 18.138 1.00 89.94 96 SER A C 1
ATOM 721 O O . SER A 1 96 ? -0.033 -0.712 16.978 1.00 89.94 96 SER A O 1
ATOM 723 N N . ASN A 1 97 ? -0.038 0.799 18.630 1.00 87.81 97 ASN A N 1
ATOM 724 C CA . ASN A 1 97 ? 0.655 1.865 17.906 1.00 87.81 97 ASN A CA 1
ATOM 725 C C . ASN A 1 97 ? 1.998 2.237 18.565 1.00 87.81 97 ASN A C 1
ATOM 727 O O . ASN A 1 97 ? 2.505 3.340 18.375 1.00 87.81 97 ASN A O 1
ATOM 731 N N . THR A 1 98 ? 2.569 1.329 19.364 1.00 87.06 98 THR A N 1
ATOM 732 C CA . THR A 1 98 ? 3.831 1.554 20.089 1.00 87.06 98 THR A CA 1
ATOM 733 C C . THR A 1 98 ? 5.083 1.317 19.244 1.00 87.06 98 THR A C 1
ATOM 735 O O . THR A 1 98 ? 6.178 1.698 19.660 1.00 87.06 98 THR A O 1
ATOM 738 N N . LEU A 1 99 ? 4.945 0.681 18.078 1.00 84.31 99 LEU A N 1
ATOM 739 C CA . LEU A 1 99 ? 6.054 0.440 17.161 1.00 84.31 99 LEU A CA 1
ATOM 740 C C . LEU A 1 99 ? 6.435 1.727 16.425 1.00 84.31 99 LEU A C 1
ATOM 742 O O . LEU A 1 99 ? 5.582 2.516 16.022 1.00 84.31 99 LEU A O 1
ATOM 746 N N . SER A 1 100 ? 7.738 1.924 16.215 1.00 86.75 100 SER A N 1
ATOM 747 C CA . SER A 1 100 ? 8.248 3.095 15.493 1.00 86.75 100 SER A CA 1
ATOM 748 C C . SER A 1 100 ? 7.929 3.053 13.998 1.00 86.75 100 SER A C 1
ATOM 750 O O . SER A 1 100 ? 7.818 4.107 13.377 1.00 86.75 100 SER A O 1
ATOM 752 N N . HIS A 1 101 ? 7.770 1.852 13.433 1.00 87.75 101 HIS A N 1
ATOM 753 C CA . HIS A 1 101 ? 7.456 1.633 12.025 1.00 87.75 101 HIS A CA 1
ATOM 754 C C . HIS A 1 101 ? 6.575 0.391 11.871 1.00 87.75 101 HIS A C 1
ATOM 756 O O . HIS A 1 101 ? 6.952 -0.695 12.303 1.00 87.75 101 HIS A O 1
ATOM 762 N N . MET A 1 102 ? 5.431 0.547 11.212 1.00 92.69 102 MET A N 1
ATOM 763 C CA . MET A 1 102 ? 4.528 -0.531 10.816 1.00 92.69 102 MET A CA 1
ATOM 764 C C . MET A 1 102 ? 4.336 -0.458 9.306 1.00 92.69 102 MET A C 1
ATOM 766 O O . MET A 1 102 ? 3.744 0.491 8.791 1.00 92.69 102 MET A O 1
ATOM 770 N N . CYS A 1 103 ? 4.905 -1.422 8.589 1.00 94.12 103 CYS A N 1
ATOM 771 C CA . CYS A 1 103 ? 4.839 -1.467 7.135 1.00 94.12 103 CYS A CA 1
ATOM 772 C C . CYS A 1 103 ? 3.491 -2.039 6.687 1.00 94.12 103 CYS A C 1
ATOM 774 O O . CYS A 1 103 ? 3.087 -3.098 7.154 1.00 94.12 103 CYS A O 1
ATOM 776 N N . PHE A 1 104 ? 2.815 -1.341 5.774 1.00 96.44 104 PHE A N 1
ATOM 777 C CA . PHE A 1 104 ? 1.626 -1.857 5.096 1.00 96.44 104 PHE A CA 1
ATOM 778 C C . PHE A 1 104 ? 2.012 -2.656 3.855 1.00 96.44 104 PHE A C 1
ATOM 780 O O . PHE A 1 104 ? 1.473 -3.727 3.607 1.00 96.44 104 PHE A O 1
ATOM 787 N N . CYS A 1 105 ? 2.950 -2.126 3.070 1.00 95.69 105 CYS A N 1
ATOM 788 C CA . CYS A 1 105 ? 3.556 -2.819 1.941 1.00 95.69 105 CYS A CA 1
ATOM 789 C C . CYS A 1 105 ? 4.902 -2.179 1.587 1.00 95.69 105 CYS A C 1
ATOM 791 O O . CYS A 1 105 ? 5.173 -1.014 1.904 1.00 95.69 105 CYS A O 1
ATOM 793 N N . SER A 1 106 ? 5.758 -2.956 0.935 1.00 94.81 106 SER A N 1
ATOM 794 C CA . SER A 1 106 ? 7.042 -2.485 0.427 1.00 94.81 106 SER A CA 1
ATOM 795 C C . SER A 1 106 ? 7.467 -3.314 -0.773 1.00 94.81 106 SER A C 1
ATOM 797 O O . SER A 1 106 ? 7.077 -4.476 -0.885 1.00 94.81 106 SER A O 1
ATOM 799 N N . HIS A 1 107 ? 8.308 -2.723 -1.612 1.00 93.44 107 HIS A N 1
ATOM 800 C CA . HIS A 1 107 ? 9.046 -3.425 -2.650 1.00 93.44 107 HIS A CA 1
ATOM 801 C C . HIS A 1 107 ? 10.538 -3.267 -2.360 1.00 93.44 107 HIS A C 1
ATOM 803 O O . HIS A 1 107 ? 11.030 -2.144 -2.195 1.00 93.44 107 HIS A O 1
ATOM 809 N N . HIS A 1 108 ? 11.244 -4.389 -2.234 1.00 88.81 108 HIS A N 1
ATOM 810 C CA . HIS A 1 108 ? 12.645 -4.396 -1.841 1.00 88.81 108 HIS A CA 1
ATOM 811 C C . HIS A 1 108 ? 13.387 -5.669 -2.228 1.00 88.81 108 HIS A C 1
ATOM 813 O O . HIS A 1 108 ? 12.814 -6.759 -2.195 1.00 88.81 108 HIS A O 1
ATOM 819 N N . ASN A 1 109 ? 14.696 -5.543 -2.454 1.00 84.56 109 ASN A N 1
ATOM 820 C CA . ASN A 1 109 ? 15.568 -6.701 -2.591 1.00 84.56 109 ASN A CA 1
ATOM 821 C C . ASN A 1 109 ? 15.897 -7.279 -1.203 1.00 84.56 109 ASN A C 1
ATOM 823 O O . ASN A 1 109 ? 16.544 -6.638 -0.371 1.00 84.56 109 ASN A O 1
ATOM 827 N N . SER A 1 110 ? 15.452 -8.508 -0.930 1.00 69.94 110 SER A N 1
ATOM 828 C CA . SER A 1 110 ? 15.725 -9.199 0.339 1.00 69.94 110 SER A CA 1
ATOM 829 C C . SER A 1 110 ? 17.114 -9.845 0.403 1.00 69.94 110 SER A C 1
ATOM 831 O O . SER A 1 110 ? 17.494 -10.370 1.449 1.00 69.94 110 SER A O 1
ATOM 833 N N . THR A 1 111 ? 17.844 -9.887 -0.716 1.00 69.62 111 THR A N 1
ATOM 834 C CA . THR A 1 111 ? 19.163 -10.533 -0.818 1.00 69.62 111 THR A CA 1
ATOM 835 C C . THR A 1 111 ? 20.328 -9.557 -0.708 1.00 69.62 111 THR A C 1
ATOM 837 O O . THR A 1 111 ? 21.445 -10.001 -0.431 1.00 69.62 111 THR A O 1
ATOM 840 N N . ASP A 1 112 ? 20.079 -8.252 -0.852 1.00 63.97 112 ASP A N 1
ATOM 841 C CA . ASP A 1 112 ? 21.114 -7.237 -0.690 1.00 63.97 112 ASP A CA 1
ATOM 842 C C . ASP A 1 112 ? 21.244 -6.774 0.771 1.00 63.97 112 ASP A C 1
ATOM 844 O O . ASP A 1 112 ? 20.280 -6.453 1.472 1.00 63.97 112 ASP A O 1
ATOM 848 N N . SER A 1 113 ? 22.489 -6.732 1.237 1.00 59.78 113 SER A N 1
ATOM 849 C CA . SER A 1 113 ? 22.890 -6.220 2.547 1.00 59.78 113 SER A CA 1
ATOM 850 C C . SER A 1 113 ? 22.728 -4.702 2.716 1.00 59.78 113 SER A C 1
ATOM 852 O O . SER A 1 113 ? 22.828 -4.211 3.841 1.00 59.78 113 SER A O 1
ATOM 854 N N . ALA A 1 114 ? 22.488 -3.951 1.636 1.00 64.44 114 ALA A N 1
ATOM 855 C CA . ALA A 1 114 ? 22.479 -2.488 1.635 1.00 64.44 114 ALA A CA 1
ATOM 856 C C . ALA A 1 114 ? 21.128 -1.832 1.994 1.00 64.44 114 ALA A C 1
ATOM 858 O O . ALA A 1 114 ? 21.006 -0.612 1.888 1.00 64.44 114 ALA A O 1
ATOM 859 N N . ASN A 1 115 ? 20.137 -2.594 2.487 1.00 66.81 115 ASN A N 1
ATOM 860 C CA . ASN A 1 115 ? 18.763 -2.108 2.695 1.00 66.81 115 ASN A CA 1
ATOM 861 C C . ASN A 1 115 ? 18.195 -1.473 1.415 1.00 66.81 115 ASN A C 1
ATOM 863 O O . ASN A 1 115 ? 17.681 -0.356 1.458 1.00 66.81 115 ASN A O 1
ATOM 867 N N . GLU A 1 116 ? 18.298 -2.178 0.287 1.00 80.75 116 GLU A N 1
ATOM 868 C CA . GLU A 1 116 ? 17.803 -1.668 -0.992 1.00 80.75 116 GLU A CA 1
ATOM 869 C C . GLU A 1 116 ? 16.274 -1.713 -1.036 1.00 80.75 116 GLU A C 1
ATOM 871 O O . GLU A 1 116 ? 15.673 -2.763 -0.783 1.00 80.75 116 GLU A O 1
ATOM 876 N N . ARG A 1 117 ? 15.635 -0.556 -1.226 1.00 87.31 117 ARG A N 1
ATOM 877 C CA . ARG A 1 117 ? 14.178 -0.373 -1.141 1.00 87.31 117 ARG A CA 1
ATOM 878 C C . ARG A 1 117 ? 13.727 0.531 -2.274 1.00 87.31 117 ARG A C 1
ATOM 880 O O . ARG A 1 117 ? 14.147 1.679 -2.305 1.00 87.31 117 ARG A O 1
ATOM 887 N N . GLY A 1 118 ? 12.810 0.069 -3.115 1.00 93.44 118 GLY A N 1
ATOM 888 C CA . GLY A 1 118 ? 12.182 0.896 -4.147 1.00 93.44 118 GLY A CA 1
ATOM 889 C C . GLY A 1 118 ? 11.137 1.798 -3.511 1.00 93.44 118 GLY A C 1
ATOM 890 O O . GLY A 1 118 ? 11.208 3.021 -3.609 1.00 93.44 118 GLY A O 1
ATOM 891 N N . PHE A 1 119 ? 10.220 1.200 -2.746 1.00 95.62 119 PHE A N 1
ATOM 892 C CA . PHE A 1 119 ? 9.263 1.955 -1.945 1.00 95.62 119 PHE A CA 1
ATOM 893 C C . PHE A 1 119 ? 8.908 1.268 -0.628 1.00 95.62 119 PHE A C 1
ATOM 895 O O . PHE A 1 119 ? 8.979 0.043 -0.485 1.00 95.62 119 PHE A O 1
ATOM 902 N N . ILE A 1 120 ? 8.456 2.074 0.334 1.00 96.06 120 ILE A N 1
ATOM 903 C CA . ILE A 1 120 ? 7.802 1.603 1.557 1.00 96.06 120 ILE A CA 1
ATOM 904 C C . ILE A 1 120 ? 6.594 2.490 1.833 1.00 96.06 120 ILE A C 1
ATOM 906 O O . ILE A 1 120 ? 6.728 3.707 1.949 1.00 96.06 120 ILE A O 1
ATOM 910 N N . PHE A 1 121 ? 5.432 1.874 2.029 1.00 97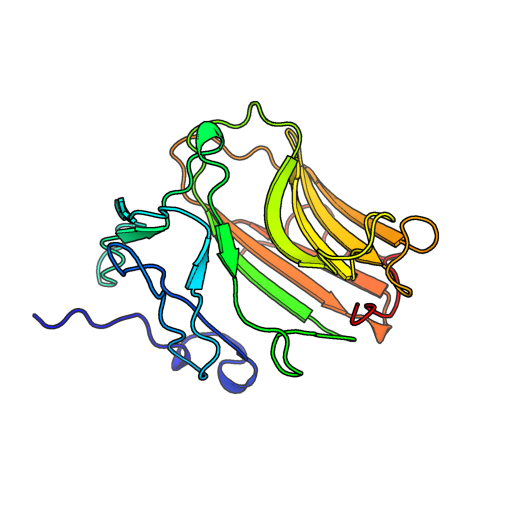.88 121 PHE A N 1
ATOM 911 C CA . PHE A 1 121 ? 4.256 2.539 2.573 1.00 97.88 121 PHE A CA 1
ATOM 912 C C . PHE A 1 121 ? 4.008 2.051 3.999 1.00 97.88 121 PHE A C 1
ATOM 914 O O . PHE A 1 121 ? 3.864 0.849 4.247 1.00 97.88 121 PHE A O 1
ATOM 921 N N . ARG A 1 122 ? 4.023 2.974 4.963 1.00 96.94 122 ARG A N 1
ATOM 922 C CA . ARG A 1 122 ? 4.040 2.637 6.391 1.00 96.94 122 ARG A CA 1
ATOM 923 C C . ARG A 1 122 ? 3.324 3.666 7.255 1.00 96.94 122 ARG A C 1
ATOM 925 O O . ARG A 1 122 ? 3.138 4.816 6.865 1.00 96.94 122 ARG A O 1
ATOM 932 N N . HIS A 1 123 ? 3.011 3.250 8.471 1.00 96.69 123 HIS A N 1
ATOM 933 C CA . HIS A 1 123 ? 2.694 4.126 9.590 1.00 96.69 123 HIS A CA 1
ATOM 934 C C . HIS A 1 123 ? 3.901 4.178 10.535 1.00 96.69 123 HIS A C 1
ATOM 9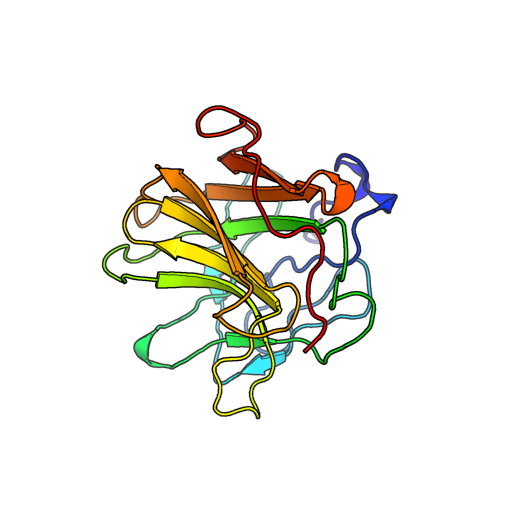36 O O . HIS A 1 123 ? 4.474 3.143 10.874 1.00 96.69 123 HIS A O 1
ATOM 942 N N . THR A 1 124 ? 4.313 5.372 10.944 1.00 94.56 124 THR A N 1
ATOM 943 C CA . THR A 1 124 ? 5.167 5.564 12.124 1.00 94.56 124 THR A CA 1
ATOM 944 C C . THR A 1 124 ? 4.290 5.832 13.338 1.00 94.56 124 THR A C 1
ATOM 946 O O . THR A 1 124 ? 3.080 5.930 13.211 1.00 94.56 124 THR A O 1
ATOM 949 N N . ASN A 1 125 ? 4.861 6.013 14.523 1.00 89.81 125 ASN A N 1
ATOM 950 C CA . ASN A 1 125 ? 4.098 6.383 15.721 1.00 89.81 125 ASN A CA 1
ATOM 951 C C . ASN A 1 125 ? 3.192 7.628 15.548 1.00 89.81 125 ASN A C 1
ATOM 953 O O . ASN A 1 125 ? 2.232 7.785 16.300 1.00 89.81 125 ASN A O 1
ATOM 957 N N . GLU A 1 126 ? 3.496 8.512 14.592 1.00 92.75 126 GLU A N 1
ATOM 958 C CA . GLU A 1 126 ? 2.817 9.805 14.425 1.00 92.75 126 GLU A CA 1
ATOM 959 C C . GLU A 1 126 ? 2.324 10.098 13.004 1.00 92.75 126 GLU A C 1
ATOM 961 O O . GLU A 1 126 ? 1.501 11.000 12.829 1.00 92.75 126 GLU A O 1
ATOM 966 N N . ASN A 1 127 ? 2.818 9.388 11.987 1.00 95.81 127 ASN A N 1
ATOM 967 C CA . ASN A 1 127 ? 2.604 9.760 10.592 1.00 95.81 127 ASN A CA 1
ATOM 968 C C . ASN A 1 127 ? 2.268 8.563 9.707 1.00 95.81 127 ASN A C 1
ATOM 970 O O . ASN A 1 127 ? 2.748 7.452 9.916 1.00 95.81 127 ASN A O 1
ATOM 974 N N . ILE A 1 128 ? 1.530 8.831 8.634 1.00 97.62 128 ILE A N 1
ATOM 975 C CA . ILE A 1 128 ? 1.502 7.967 7.452 1.00 97.62 128 ILE A CA 1
ATOM 976 C C . ILE A 1 128 ? 2.595 8.452 6.504 1.00 97.62 128 ILE A C 1
ATOM 978 O O . ILE A 1 128 ? 2.718 9.657 6.285 1.00 97.62 128 ILE A O 1
ATOM 982 N N . VAL A 1 129 ? 3.401 7.526 5.984 1.00 97.69 129 VAL A N 1
ATOM 983 C CA . VAL A 1 129 ? 4.626 7.825 5.234 1.00 97.69 129 VAL A CA 1
ATOM 984 C C . VAL A 1 129 ? 4.693 6.986 3.964 1.00 97.69 129 VAL A C 1
ATOM 986 O O . VAL A 1 129 ? 4.501 5.768 4.015 1.00 97.69 129 VAL A O 1
ATOM 989 N N . LEU A 1 130 ? 5.035 7.636 2.852 1.00 97.88 130 LEU A N 1
ATOM 990 C CA . LEU A 1 130 ? 5.538 6.995 1.641 1.00 97.88 130 LEU A CA 1
ATOM 991 C C . LEU A 1 130 ? 7.026 7.329 1.502 1.00 97.88 130 LEU A C 1
ATOM 993 O O . LEU A 1 130 ? 7.390 8.498 1.384 1.00 97.88 130 LEU A O 1
ATOM 997 N N . TYR A 1 131 ? 7.861 6.295 1.513 1.00 96.56 131 TYR A N 1
ATOM 998 C CA . TYR A 1 131 ? 9.269 6.350 1.131 1.00 96.56 131 TYR A CA 1
ATOM 999 C C . TYR A 1 131 ? 9.402 5.892 -0.321 1.00 96.56 131 TYR A C 1
ATOM 1001 O O . TYR A 1 131 ? 8.828 4.859 -0.675 1.00 96.56 131 TYR A O 1
ATOM 1009 N N . ILE A 1 132 ? 10.190 6.612 -1.118 1.00 96.69 132 ILE A N 1
ATOM 1010 C CA . ILE A 1 132 ? 10.562 6.244 -2.490 1.00 96.69 132 ILE A CA 1
ATOM 1011 C C . ILE A 1 132 ? 12.073 6.393 -2.650 1.00 96.69 132 ILE A C 1
ATOM 1013 O O . ILE A 1 132 ? 12.627 7.403 -2.218 1.00 96.69 132 ILE A O 1
ATOM 1017 N N . SER A 1 133 ? 12.716 5.426 -3.301 1.00 94.88 133 SER A N 1
ATOM 1018 C CA . SER A 1 133 ? 14.086 5.536 -3.803 1.00 94.88 133 SER A CA 1
ATOM 1019 C C . SER A 1 133 ? 14.107 5.440 -5.322 1.00 94.88 133 SER A C 1
ATOM 1021 O O . SER A 1 133 ? 13.423 4.595 -5.905 1.00 94.88 133 SER A O 1
ATOM 1023 N N . SER A 1 134 ? 14.925 6.281 -5.950 1.00 94.19 134 SER A N 1
ATOM 1024 C CA . SER A 1 134 ? 15.097 6.306 -7.402 1.00 94.19 134 SER A CA 1
ATOM 1025 C C . SER A 1 134 ? 16.177 5.351 -7.915 1.00 94.19 134 SER A C 1
ATOM 1027 O O . SER A 1 134 ? 16.196 5.073 -9.113 1.00 94.19 134 SER A O 1
ATOM 1029 N N . ASP A 1 135 ? 17.045 4.826 -7.042 1.00 91.12 135 ASP A N 1
ATOM 1030 C CA . ASP A 1 135 ? 18.113 3.875 -7.400 1.00 91.12 135 ASP A CA 1
ATOM 1031 C C . ASP A 1 135 ? 18.242 2.680 -6.441 1.00 91.12 135 ASP A C 1
ATOM 1033 O O . ASP A 1 135 ? 19.267 1.999 -6.420 1.00 91.12 135 ASP A O 1
ATOM 1037 N N . GLY A 1 136 ? 17.234 2.475 -5.594 1.00 89.62 136 GLY A N 1
ATOM 1038 C CA . GLY A 1 136 ? 17.195 1.416 -4.592 1.00 89.62 136 GLY A CA 1
ATOM 1039 C C . GLY A 1 136 ? 17.978 1.762 -3.328 1.00 89.62 136 GLY A C 1
ATOM 1040 O O . GLY A 1 136 ? 17.739 1.161 -2.284 1.00 89.62 136 GLY A O 1
ATOM 1041 N N . THR A 1 137 ? 18.853 2.770 -3.339 1.00 88.25 137 THR A N 1
ATOM 1042 C CA . THR A 1 137 ? 19.678 3.132 -2.182 1.00 88.25 137 THR A CA 1
ATOM 1043 C C . THR A 1 137 ? 18.983 4.127 -1.251 1.00 88.25 137 THR A C 1
ATOM 1045 O O . THR A 1 137 ? 18.100 4.896 -1.635 1.00 88.25 137 THR A O 1
ATOM 1048 N N . SER A 1 138 ? 19.430 4.174 0.008 1.00 85.88 138 SER A N 1
ATOM 1049 C CA . SER A 1 138 ? 18.974 5.193 0.967 1.00 85.88 138 SER A CA 1
ATOM 1050 C C . SER A 1 138 ? 19.480 6.606 0.650 1.00 85.88 138 SER A C 1
ATOM 1052 O O . SER A 1 138 ? 18.886 7.582 1.105 1.00 85.88 138 SER A O 1
ATOM 1054 N N . GLY A 1 139 ? 20.560 6.733 -0.131 1.00 88.06 139 GLY A N 1
ATOM 1055 C CA . GLY A 1 139 ? 21.173 8.017 -0.481 1.00 88.06 139 GLY A CA 1
ATOM 1056 C C . GLY A 1 139 ? 20.368 8.835 -1.493 1.00 88.06 139 GLY A C 1
ATOM 1057 O O . GLY A 1 139 ? 20.424 10.061 -1.438 1.00 88.06 139 GLY A O 1
ATOM 1058 N N . ASN A 1 140 ? 19.608 8.168 -2.364 1.00 91.56 140 ASN A N 1
ATOM 1059 C CA . ASN A 1 140 ? 18.748 8.788 -3.375 1.00 91.56 140 ASN A CA 1
ATOM 1060 C C . ASN A 1 140 ? 17.287 8.425 -3.100 1.00 91.56 140 ASN A C 1
ATOM 1062 O O . ASN A 1 140 ? 16.646 7.677 -3.837 1.00 91.56 140 ASN A O 1
ATOM 1066 N N . SER A 1 141 ? 16.795 8.912 -1.962 1.00 94.19 141 SER A N 1
ATOM 1067 C CA . SER A 1 141 ? 15.445 8.641 -1.492 1.00 94.19 141 SER A CA 1
ATOM 1068 C C . SER A 1 141 ? 14.755 9.877 -0.933 1.00 94.19 141 SER A C 1
ATOM 1070 O O . SER A 1 141 ? 15.391 10.840 -0.498 1.00 94.19 141 SER A O 1
ATOM 1072 N N . SER A 1 142 ? 13.428 9.816 -0.905 1.00 96.12 142 SER A N 1
ATOM 1073 C CA . SER A 1 142 ? 12.556 10.846 -0.349 1.00 96.12 142 SER A CA 1
ATOM 1074 C C . SER A 1 142 ? 11.478 10.220 0.535 1.00 96.12 142 SER A C 1
ATOM 1076 O O . SER A 1 142 ? 11.046 9.090 0.303 1.00 96.12 142 SER A O 1
ATOM 1078 N N . GLU A 1 143 ? 11.017 10.973 1.537 1.00 96.19 143 GLU A N 1
ATOM 1079 C CA . GLU A 1 143 ? 9.854 10.614 2.349 1.00 96.19 143 GLU A CA 1
ATOM 1080 C C . GLU A 1 143 ? 8.803 11.722 2.277 1.00 96.19 143 GLU A C 1
ATOM 1082 O O . GLU A 1 143 ? 9.055 12.866 2.653 1.00 96.19 143 GLU A O 1
ATOM 1087 N N . SER A 1 144 ? 7.603 11.364 1.829 1.00 97.50 144 SER A N 1
ATOM 1088 C CA . SER A 1 144 ? 6.404 12.196 1.956 1.00 97.50 144 SER A CA 1
ATOM 1089 C C . SER A 1 144 ? 5.580 11.692 3.132 1.00 97.50 144 SER A C 1
ATOM 1091 O O . SER A 1 144 ? 5.422 10.481 3.299 1.00 97.50 144 SER A O 1
ATOM 1093 N N . SER A 1 145 ? 5.049 12.590 3.964 1.00 97.00 145 SER A N 1
ATOM 1094 C CA . SER A 1 145 ? 4.337 12.167 5.175 1.00 97.00 145 SER A CA 1
ATOM 1095 C C . SER A 1 145 ? 3.219 13.110 5.597 1.00 97.00 145 SER A C 1
ATOM 1097 O O . SER A 1 145 ? 3.224 14.294 5.270 1.00 97.00 145 SER A O 1
ATOM 1099 N N . VAL A 1 146 ? 2.229 12.582 6.315 1.00 97.31 146 VAL A N 1
ATOM 1100 C CA . VAL A 1 146 ? 1.150 13.371 6.926 1.00 97.31 146 VAL A CA 1
ATOM 1101 C C . VAL A 1 146 ? 0.929 12.958 8.384 1.00 97.31 146 VAL A C 1
ATOM 1103 O O . VAL A 1 146 ? 0.910 11.754 8.660 1.00 97.31 146 VAL A O 1
ATOM 1106 N N . PRO A 1 147 ? 0.695 13.912 9.311 1.00 96.00 147 PRO A N 1
ATOM 1107 C CA . PRO A 1 147 ? 0.413 13.593 10.709 1.00 96.00 147 PRO A CA 1
ATOM 1108 C C . PRO A 1 147 ? -0.892 12.820 10.852 1.00 96.00 147 PRO A C 1
ATOM 1110 O O . PRO A 1 147 ? -1.966 13.345 10.565 1.00 96.00 147 PRO A O 1
ATOM 1113 N N . GLN A 1 148 ? -0.812 11.578 11.309 1.00 95.56 148 GLN A N 1
ATOM 1114 C CA . GLN A 1 148 ? -1.959 10.716 11.545 1.00 95.56 148 GLN A CA 1
ATOM 1115 C C . GLN A 1 148 ? -1.549 9.590 12.493 1.00 95.56 148 GLN A C 1
ATOM 1117 O O . GLN A 1 148 ? -0.875 8.649 12.090 1.00 95.56 148 GLN A O 1
ATOM 1122 N N . VAL A 1 149 ? -2.025 9.669 13.735 1.00 95.06 149 VAL A N 1
ATOM 1123 C CA . VAL A 1 149 ? -1.919 8.576 14.707 1.00 95.06 149 VAL A CA 1
ATOM 1124 C C . VAL A 1 149 ? -3.105 7.638 14.503 1.00 95.06 149 VAL A C 1
ATOM 1126 O O . VAL A 1 149 ? -4.262 8.045 14.653 1.00 95.06 149 VAL A O 1
ATOM 1129 N N . LEU A 1 150 ? -2.841 6.379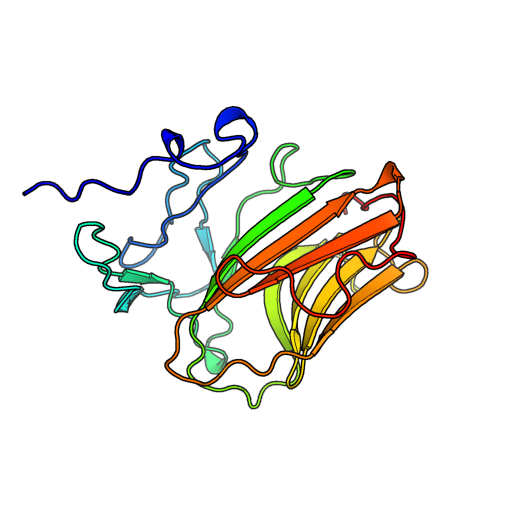 14.166 1.00 95.44 150 LEU A N 1
ATOM 1130 C CA . LEU A 1 150 ? -3.881 5.353 14.096 1.00 95.44 150 LEU A CA 1
ATOM 1131 C C . LEU A 1 150 ? -4.250 4.881 15.508 1.00 95.44 150 LEU A C 1
ATOM 1133 O O . LEU A 1 150 ? -3.388 4.508 16.308 1.00 95.44 150 LEU A O 1
ATOM 1137 N N . THR A 1 151 ? -5.545 4.932 15.829 1.00 95.75 151 THR A N 1
ATOM 1138 C CA . THR A 1 151 ? -6.061 4.465 17.123 1.00 95.75 151 THR A CA 1
ATOM 1139 C C . THR A 1 151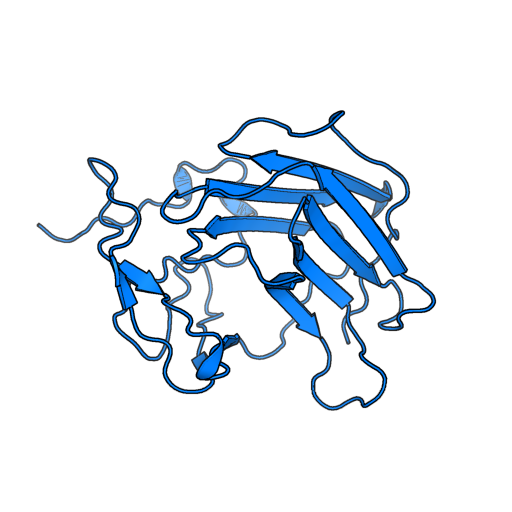 ? -6.203 2.944 17.095 1.00 95.75 151 THR A C 1
ATOM 1141 O O . THR A 1 151 ? -6.863 2.439 16.183 1.00 95.75 151 THR A O 1
ATOM 1144 N N . PRO A 1 152 ? -5.645 2.208 18.075 1.00 95.25 152 PRO A N 1
ATOM 1145 C CA . PRO A 1 152 ? -5.805 0.764 18.124 1.00 95.25 152 PRO A CA 1
ATOM 1146 C C . PRO A 1 152 ? -7.271 0.313 18.156 1.00 95.25 152 PRO A C 1
ATOM 1148 O O . PRO A 1 152 ? -8.121 0.976 18.756 1.00 95.25 152 PRO A O 1
ATOM 1151 N N . GLY A 1 153 ? -7.576 -0.802 17.495 1.00 94.75 153 GLY A N 1
ATOM 1152 C CA . GLY A 1 153 ? -8.931 -1.344 17.375 1.00 94.75 153 GLY A CA 1
ATOM 1153 C C . GLY A 1 153 ? -9.847 -0.572 16.417 1.00 94.75 153 GLY A C 1
ATOM 1154 O O . GLY A 1 153 ? -11.043 -0.857 16.362 1.00 94.75 153 GLY A O 1
ATOM 1155 N N . THR A 1 154 ? -9.325 0.408 15.672 1.00 94.81 154 THR A N 1
ATOM 1156 C CA . THR A 1 154 ? -10.092 1.205 14.705 1.00 94.81 154 THR A CA 1
ATOM 1157 C C . THR A 1 154 ? -9.631 0.918 13.282 1.00 94.81 154 THR A C 1
ATOM 1159 O O . THR A 1 154 ? -8.450 1.036 12.966 1.00 94.81 154 THR A O 1
ATOM 1162 N N . TRP A 1 155 ? -10.582 0.595 12.404 1.00 95.25 155 TRP A N 1
ATOM 1163 C CA . TRP A 1 155 ? -10.338 0.455 10.971 1.00 95.25 155 TRP A CA 1
ATOM 1164 C C . TRP A 1 155 ? -10.186 1.820 10.292 1.00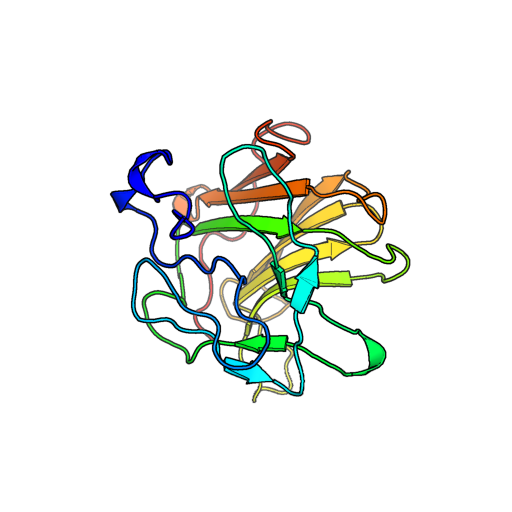 95.25 155 TRP A C 1
ATOM 1166 O O . TRP A 1 155 ? -11.052 2.687 10.424 1.00 95.25 155 TRP A O 1
ATOM 1176 N N . TYR A 1 156 ? -9.125 1.974 9.502 1.00 95.88 156 TYR A N 1
ATOM 1177 C CA . TYR A 1 156 ? -8.889 3.132 8.642 1.00 95.88 156 TYR A CA 1
ATOM 1178 C C . TYR A 1 156 ? -8.714 2.688 7.197 1.00 95.88 156 TYR A C 1
ATOM 1180 O O . TYR A 1 156 ? -8.002 1.723 6.926 1.00 95.88 156 TYR A O 1
ATOM 1188 N N . HIS A 1 157 ? -9.320 3.426 6.268 1.00 95.19 157 HIS A N 1
ATOM 1189 C CA . HIS A 1 157 ? -8.976 3.333 4.852 1.00 95.19 157 HIS A CA 1
ATOM 1190 C C . HIS A 1 157 ? -7.877 4.340 4.550 1.00 95.19 157 HIS A C 1
ATOM 1192 O O . HIS A 1 157 ? -8.082 5.541 4.725 1.00 95.19 157 HIS A O 1
ATOM 1198 N N . ILE A 1 158 ? -6.717 3.851 4.132 1.00 97.62 158 ILE A N 1
ATOM 1199 C CA . ILE A 1 158 ? -5.513 4.649 3.933 1.00 97.62 158 ILE A CA 1
ATOM 1200 C C . ILE A 1 158 ? -5.101 4.488 2.476 1.00 97.62 158 ILE A C 1
ATOM 1202 O O . ILE A 1 158 ? -4.921 3.368 1.996 1.00 97.62 158 ILE A O 1
ATOM 1206 N N . VAL A 1 159 ? -4.969 5.607 1.772 1.00 96.94 159 VAL A N 1
ATOM 1207 C CA . VAL A 1 159 ? -4.561 5.631 0.367 1.00 96.94 159 VAL A CA 1
ATOM 1208 C C . VAL A 1 159 ? -3.408 6.602 0.194 1.00 96.94 159 VAL A C 1
ATOM 1210 O O . VAL A 1 159 ? -3.412 7.684 0.780 1.00 96.94 159 VAL A O 1
ATOM 1213 N N . CYS A 1 160 ? -2.442 6.227 -0.632 1.00 96.88 160 CYS A N 1
ATOM 1214 C CA . CYS A 1 160 ? -1.379 7.096 -1.100 1.00 96.88 160 CYS A CA 1
ATOM 1215 C C . CYS A 1 160 ? -1.384 7.095 -2.628 1.00 96.88 160 CYS A C 1
ATOM 1217 O O . CYS A 1 160 ? -1.331 6.027 -3.233 1.00 96.88 160 CYS A O 1
ATOM 1219 N N . VAL A 1 161 ? -1.448 8.280 -3.229 1.00 96.56 161 VAL A N 1
ATOM 1220 C CA . VAL A 1 161 ? -1.335 8.502 -4.675 1.00 96.56 161 VAL A CA 1
ATOM 1221 C C . VAL A 1 161 ? -0.012 9.207 -4.927 1.00 96.56 161 VAL A C 1
ATOM 1223 O O . VAL A 1 161 ? 0.239 10.243 -4.314 1.00 96.56 161 VAL A O 1
ATOM 1226 N N . TYR A 1 162 ? 0.811 8.650 -5.803 1.00 97.44 162 TYR A N 1
ATOM 1227 C CA . TYR A 1 162 ? 2.107 9.175 -6.208 1.00 97.44 162 TYR A CA 1
ATOM 1228 C C . TYR A 1 162 ? 2.107 9.424 -7.720 1.00 97.44 162 TYR A C 1
ATOM 1230 O O . TYR A 1 162 ? 1.865 8.497 -8.494 1.00 97.44 162 TYR A O 1
ATOM 1238 N N . ASP A 1 163 ? 2.360 10.672 -8.109 1.00 97.06 163 ASP A N 1
ATOM 1239 C CA . ASP A 1 163 ? 2.650 11.089 -9.483 1.00 97.06 163 ASP A CA 1
ATOM 1240 C C . ASP A 1 163 ? 4.169 11.223 -9.608 1.00 97.06 163 ASP A C 1
ATOM 1242 O O . ASP A 1 163 ? 4.782 12.146 -9.055 1.00 97.06 163 ASP A O 1
ATOM 1246 N N . ALA A 1 164 ? 4.780 10.268 -10.305 1.00 96.56 164 ALA A N 1
ATOM 1247 C CA . ALA A 1 164 ? 6.224 10.199 -10.450 1.00 96.56 164 ALA A CA 1
ATOM 1248 C C . ALA A 1 164 ? 6.744 11.344 -11.313 1.00 96.56 164 ALA A C 1
ATOM 1250 O O . ALA A 1 164 ? 7.773 11.944 -11.010 1.00 96.56 164 ALA A O 1
ATOM 1251 N N . SER A 1 165 ? 6.004 11.704 -12.362 1.00 95.12 165 SER A N 1
ATOM 1252 C CA . SER A 1 165 ? 6.418 12.763 -13.279 1.00 95.12 165 SER A CA 1
ATOM 1253 C C . SER A 1 165 ? 6.454 14.142 -12.612 1.00 95.12 165 SER A C 1
ATOM 1255 O O . SER A 1 165 ? 7.327 14.956 -12.926 1.00 95.12 165 SER A O 1
ATOM 1257 N N . ALA A 1 166 ? 5.538 14.390 -11.672 1.00 96.81 166 ALA A N 1
ATOM 1258 C CA . ALA A 1 166 ? 5.459 15.624 -10.901 1.00 96.81 166 ALA A CA 1
ATOM 1259 C C . ALA A 1 166 ? 6.278 15.586 -9.596 1.00 96.81 166 ALA A C 1
ATOM 1261 O O . ALA A 1 166 ? 6.551 16.640 -9.017 1.00 96.81 166 ALA A O 1
ATOM 1262 N N . GLY A 1 167 ? 6.685 14.399 -9.128 1.00 97.31 167 GLY A N 1
ATOM 1263 C CA . GLY A 1 167 ? 7.293 14.225 -7.806 1.00 97.31 167 GLY A CA 1
ATOM 1264 C C . GLY A 1 167 ? 6.313 14.599 -6.691 1.00 97.31 167 GLY A C 1
ATOM 1265 O O . GLY A 1 167 ? 6.695 15.257 -5.714 1.00 97.31 167 GLY A O 1
ATOM 1266 N N . GLU A 1 168 ? 5.039 14.243 -6.876 1.00 98.00 168 GLU A N 1
ATOM 1267 C CA . GLU A 1 168 ? 3.930 14.655 -6.021 1.00 98.00 168 GLU A CA 1
ATOM 1268 C C . GLU A 1 168 ? 3.252 13.471 -5.329 1.00 98.00 168 GLU A C 1
ATOM 1270 O O . GLU A 1 168 ? 3.031 12.419 -5.924 1.00 98.00 168 GLU A O 1
ATOM 1275 N N . VAL A 1 169 ? 2.888 13.651 -4.056 1.00 98.25 169 VAL A N 1
ATOM 1276 C CA . VAL A 1 169 ? 2.237 12.628 -3.231 1.00 98.25 169 VAL A CA 1
ATOM 1277 C C . VAL A 1 169 ? 1.006 13.202 -2.542 1.00 98.25 169 VAL A C 1
ATOM 1279 O O . VAL A 1 169 ? 1.063 14.247 -1.895 1.00 98.25 169 VAL A O 1
ATOM 1282 N N . THR A 1 170 ? -0.120 12.496 -2.627 1.00 98.00 170 THR A N 1
ATOM 1283 C CA . THR A 1 170 ? -1.351 12.830 -1.897 1.00 98.00 170 THR A CA 1
ATOM 1284 C C . THR A 1 170 ? -1.806 11.646 -1.053 1.00 98.00 170 THR A C 1
ATOM 1286 O O . THR A 1 170 ? -2.008 10.546 -1.566 1.00 98.00 170 THR A O 1
ATOM 1289 N N . PHE A 1 171 ? -2.023 11.882 0.241 1.00 98.12 171 PHE A N 1
ATOM 1290 C CA . PHE A 1 171 ? -2.561 10.882 1.161 1.00 98.12 171 PHE A CA 1
ATOM 1291 C C . PHE A 1 171 ? -4.049 11.112 1.397 1.00 98.12 171 PHE A C 1
ATOM 1293 O O . PHE A 1 171 ? -4.493 12.254 1.528 1.00 98.12 171 PHE A O 1
ATOM 1300 N N . TYR A 1 172 ? -4.807 10.027 1.524 1.00 97.12 172 TYR A N 1
ATOM 1301 C CA . TYR A 1 172 ? -6.210 10.056 1.912 1.00 97.12 172 TYR A CA 1
ATOM 1302 C C . TYR A 1 172 ? -6.439 9.153 3.116 1.00 97.12 172 TYR A C 1
ATOM 1304 O O . TYR A 1 172 ? -5.977 8.012 3.131 1.00 97.12 172 TYR A O 1
ATOM 1312 N N . ILE A 1 173 ? -7.201 9.647 4.091 1.00 96.88 173 ILE A N 1
ATOM 1313 C CA . ILE A 1 173 ? -7.646 8.883 5.259 1.00 96.88 173 ILE A CA 1
ATOM 1314 C C . ILE A 1 173 ? -9.171 8.891 5.272 1.00 96.88 173 ILE A C 1
ATOM 1316 O O . ILE A 1 173 ? -9.800 9.949 5.260 1.00 96.88 173 ILE A O 1
ATOM 1320 N N . ASN A 1 174 ? -9.781 7.706 5.259 1.00 94.88 174 ASN A N 1
ATOM 1321 C CA . ASN A 1 174 ? -11.233 7.519 5.195 1.00 94.88 174 ASN A CA 1
ATOM 1322 C C . ASN A 1 174 ? -11.888 8.302 4.038 1.00 94.88 174 ASN A C 1
ATOM 1324 O O . ASN A 1 174 ? -12.966 8.881 4.177 1.00 94.88 174 ASN A O 1
ATOM 1328 N N . GLY A 1 175 ? -11.211 8.320 2.884 1.00 91.69 175 GLY A N 1
ATOM 1329 C CA . GLY A 1 175 ? -11.686 8.951 1.651 1.00 91.69 175 GLY A CA 1
ATOM 1330 C C . GLY A 1 175 ? -11.567 10.477 1.600 1.00 91.69 175 GLY A C 1
ATOM 1331 O O . GLY A 1 175 ? -12.079 11.076 0.658 1.00 91.69 175 GLY A O 1
ATOM 1332 N N . GLN A 1 176 ? -10.921 11.120 2.578 1.00 92.56 176 GLN A N 1
ATOM 1333 C CA . GLN A 1 176 ? -10.647 12.560 2.560 1.00 92.56 176 GLN A CA 1
ATOM 1334 C C . GLN A 1 176 ? -9.150 12.822 2.366 1.00 92.56 176 GLN A C 1
ATOM 1336 O O . GLN A 1 176 ? -8.356 12.130 3.007 1.00 92.56 176 GLN A O 1
ATOM 1341 N N . PRO A 1 177 ? -8.752 13.805 1.531 1.00 93.00 177 PRO A N 1
ATOM 1342 C CA . PRO A 1 177 ? -7.365 14.252 1.468 1.00 93.00 177 PRO A CA 1
ATOM 1343 C C . PRO A 1 177 ? -6.883 14.648 2.863 1.00 93.00 177 PRO A C 1
ATOM 1345 O O . PRO A 1 177 ? -7.595 15.343 3.592 1.00 93.00 177 PRO A O 1
ATOM 1348 N N . HIS A 1 178 ? -5.687 14.207 3.232 1.00 91.62 178 HIS A N 1
ATOM 1349 C CA . HIS A 1 178 ? -5.114 14.451 4.551 1.00 91.62 178 HIS A CA 1
ATOM 1350 C C . HIS A 1 178 ? -3.886 15.361 4.470 1.00 91.62 178 HIS A C 1
ATOM 1352 O O . HIS A 1 178 ? -3.217 15.437 3.440 1.00 91.62 178 HIS A O 1
ATOM 1358 N N . GLY A 1 179 ? -3.582 16.073 5.558 1.00 86.94 179 GLY A N 1
ATOM 1359 C CA . GLY A 1 179 ? -2.519 17.084 5.573 1.00 86.94 179 GLY A CA 1
ATOM 1360 C C . GLY A 1 179 ? -2.883 18.349 4.784 1.00 86.94 179 GLY A C 1
ATOM 1361 O O . GLY A 1 179 ? -4.038 18.770 4.760 1.00 86.94 179 GLY A O 1
ATOM 1362 N N . SER A 1 180 ? -1.892 18.984 4.153 1.00 82.62 180 SER A N 1
ATOM 1363 C CA . SER A 1 180 ? -2.076 20.199 3.339 1.00 82.62 180 SER A CA 1
ATOM 1364 C C . SER A 1 180 ? -2.505 19.922 1.889 1.00 82.62 180 SER A C 1
ATOM 1366 O O . SER A 1 180 ? -2.429 20.826 1.058 1.00 82.62 180 SER A O 1
ATOM 1368 N N . GLY A 1 181 ? -2.947 18.698 1.577 1.00 87.75 181 GLY A N 1
ATOM 1369 C CA . GLY A 1 181 ? -3.230 18.246 0.214 1.00 87.75 181 GLY A CA 1
ATOM 1370 C C . GLY A 1 181 ? -2.012 17.587 -0.429 1.00 87.75 181 GLY A C 1
ATOM 1371 O O . GLY A 1 181 ? -1.307 16.817 0.223 1.00 87.75 181 GLY A O 1
ATOM 1372 N N . THR A 1 182 ? -1.783 17.876 -1.707 1.00 92.75 182 THR A N 1
ATOM 1373 C CA . THR A 1 182 ? -0.658 17.335 -2.476 1.00 92.75 182 THR A CA 1
ATOM 1374 C C . THR A 1 182 ? 0.672 17.903 -1.980 1.00 92.75 182 THR A C 1
ATOM 1376 O O . THR A 1 182 ? 0.839 19.118 -1.859 1.00 92.75 182 THR A O 1
ATOM 1379 N N . GLN A 1 183 ? 1.607 17.013 -1.662 1.00 94.75 183 GLN A N 1
ATOM 1380 C CA . GLN A 1 183 ? 2.984 17.322 -1.283 1.00 94.75 183 GLN A CA 1
ATOM 1381 C C . GLN A 1 183 ? 3.883 17.189 -2.505 1.00 94.75 183 GLN A C 1
ATOM 1383 O O . GLN A 1 183 ? 3.707 16.251 -3.272 1.00 94.75 183 GLN A O 1
ATOM 1388 N N . SER A 1 184 ? 4.856 18.083 -2.656 1.00 95.62 184 SER A N 1
ATOM 1389 C CA . SER A 1 184 ? 5.856 18.025 -3.728 1.00 95.62 184 SER A CA 1
ATOM 1390 C C . SER A 1 184 ? 7.240 17.695 -3.164 1.00 95.62 184 SER A C 1
ATOM 1392 O O . SER A 1 184 ? 7.497 17.902 -1.976 1.00 95.62 184 SER A O 1
ATOM 1394 N N . GLY A 1 185 ? 8.158 17.271 -4.032 1.00 94.75 185 GLY A N 1
ATOM 1395 C CA . GLY A 1 185 ? 9.555 17.003 -3.674 1.00 94.75 185 GLY A CA 1
ATOM 1396 C C . GLY A 1 185 ? 9.850 15.536 -3.372 1.00 94.75 185 GLY A C 1
ATOM 1397 O O . GLY A 1 185 ? 10.894 15.242 -2.793 1.00 94.75 185 GLY A O 1
ATOM 1398 N N . ALA A 1 186 ? 8.951 14.630 -3.761 1.00 96.56 186 ALA A N 1
ATOM 1399 C CA . ALA A 1 186 ? 9.286 13.220 -3.850 1.00 96.56 186 ALA A CA 1
ATOM 1400 C C . ALA A 1 186 ? 10.260 12.974 -5.018 1.00 96.56 186 ALA A C 1
ATOM 1402 O O . ALA A 1 186 ? 10.341 13.769 -5.959 1.00 96.56 186 ALA A O 1
ATOM 1403 N N . GLU A 1 187 ? 10.972 11.850 -4.964 1.00 96.69 187 GLU A N 1
ATOM 1404 C CA . GLU A 1 187 ? 11.701 11.306 -6.113 1.00 96.69 187 GLU A CA 1
ATOM 1405 C C . GLU A 1 187 ? 10.770 11.194 -7.328 1.00 96.69 187 GLU A C 1
ATOM 1407 O O . GLU A 1 187 ? 9.554 11.071 -7.179 1.00 96.69 187 GLU A O 1
ATOM 1412 N N . THR A 1 188 ? 11.329 11.232 -8.538 1.00 95.88 188 THR A N 1
ATOM 1413 C CA . THR A 1 188 ? 10.545 11.229 -9.797 1.00 95.88 188 THR A CA 1
ATOM 1414 C C . THR A 1 188 ? 10.557 9.887 -10.533 1.00 95.88 188 THR A C 1
ATOM 1416 O O . THR A 1 188 ? 10.107 9.770 -11.673 1.00 95.88 188 THR A O 1
ATOM 1419 N N . SER A 1 189 ? 11.089 8.860 -9.878 1.00 94.12 189 SER A N 1
ATOM 1420 C CA . SER A 1 189 ? 11.110 7.481 -10.347 1.00 94.12 189 SER A CA 1
ATOM 1421 C C . SER A 1 189 ? 11.230 6.537 -9.157 1.00 94.12 189 SER A C 1
ATOM 1423 O O . SER A 1 189 ? 11.738 6.925 -8.104 1.00 94.12 189 SER A O 1
ATOM 1425 N N . ILE A 1 190 ? 10.808 5.292 -9.356 1.00 94.19 190 ILE A N 1
ATOM 1426 C CA . ILE A 1 190 ? 10.967 4.210 -8.384 1.00 94.19 190 ILE A CA 1
ATOM 1427 C C . ILE A 1 190 ? 11.941 3.194 -8.974 1.00 94.19 190 ILE A C 1
ATOM 1429 O O . ILE A 1 190 ? 11.804 2.805 -10.137 1.00 94.19 190 ILE A O 1
ATOM 1433 N N . ASP A 1 191 ? 12.912 2.771 -8.175 1.00 92.50 191 ASP A N 1
ATOM 1434 C CA . ASP A 1 191 ? 13.789 1.664 -8.532 1.00 92.50 191 ASP A CA 1
ATOM 1435 C C . ASP A 1 191 ? 13.078 0.305 -8.441 1.00 92.50 191 ASP A C 1
ATOM 1437 O O . ASP A 1 191 ? 12.304 0.040 -7.518 1.00 92.50 191 ASP A O 1
ATOM 1441 N N . ASN A 1 192 ? 13.380 -0.575 -9.395 1.00 86.94 192 ASN A N 1
ATOM 1442 C CA . ASN A 1 192 ? 12.752 -1.889 -9.521 1.00 86.94 192 ASN A CA 1
ATOM 1443 C C . ASN A 1 192 ? 13.446 -3.001 -8.709 1.00 86.94 192 ASN A C 1
ATOM 1445 O O . ASN A 1 192 ? 13.027 -4.144 -8.826 1.00 86.94 192 ASN A O 1
ATOM 1449 N N . ASN A 1 193 ? 14.497 -2.682 -7.941 1.00 73.50 193 ASN A N 1
ATOM 1450 C CA . ASN A 1 193 ? 15.299 -3.600 -7.116 1.00 73.50 193 ASN A CA 1
ATOM 1451 C C . ASN A 1 193 ? 15.659 -4.933 -7.791 1.00 73.50 193 ASN A C 1
ATOM 1453 O O . ASN A 1 193 ? 15.054 -5.973 -7.447 1.00 73.50 193 ASN A O 1
#

InterPro domains:
  IPR013320 Concanavalin A-like lectin/glucanase domain superfamily [SSF49899] (48-185)

Sequence (193 aa):
MASTYPSTASLPESGSVTSRWLLDEASGQRDDIVSTNHLSDGETVMSDTGLVKAGADFDNAAYFDWDNGEYLRVADNAEVSPTGDMTLSIWANLESNTLSHMCFCSHHNSTDSANERGFIFRHTNENIVLYISSDGTSGNSSESSVPQVLTPGTWYHIVCVYDASAGEVTFYINGQPHGSGTQSGAETSIDNN

Radius of gyration: 16.47 Å; chains: 1; bounding box: 49×40×35 Å

Secondary structure (DSSP, 8-state):
-------GGGSTTGGG----B---SSBSPBPBSSSS-PBEEES--EEEE---BTTB---EEEE--GGGT-EEE----TTTS-SS-EEEEEEE--S---SSEEEEEEEE-SS-TT--EEEEEEEESSEEEEEEESSSSSSSEEEEEEE-PPPTT--EEEEEEEETTTTEEEEEETTEE-TTSSEE---SS----

Foldseek 3Di:
DPFDADDLPPPVPSVPDLWDFLQQDQWAWTDTPRDRQIKGKDFTFGWDQADDDPRHPSRTHTDDDPVRVIDIDGDADPSPQFWFKDKDKDKDAAQDLPAQKDWPDFAADPPDPQQFTLWTFIDGSFWTKIKGANASHPVRIDIDIAGDHHDHPDIWIWMWTAGLQQQKIWIDINRHTGDPGIDHDGHNTTDRD

pLDDT: mean 89.46, std 10.75, range [43.38, 98.25]

Organism: NCBI:txid412755